Protein AF-A0A7J4TXT7-F1 (afdb_monomer_lite)

Foldseek 3Di:
DLLCQQANPCSVVDDPQLVVLLVLLVVLQVPAPFWDADSNNWIWGDLDPFKIKIWRLNVLQVQLVVCVVPDPDDPPPRFWTFMKMATPPPRDIDTFTDGDPDPDPDRRHSSNSSSVVSVCVSVSVPPPDVRVVLRNVCNVPVPVSVVVVVVVVVVVVVVVVVVVVVVVVVVVVVVLVVLLVVLVVVVVPDDPVVLVVCQVVLPPDPDSNSVSNNVVSVCVVVVVPD

Radius of gyration: 33.81 Å; chains: 1; bounding box: 75×43×91 Å

pLDDT: mean 84.61, std 12.54, range [37.12, 96.31]

Secondary structure (DSSP, 8-state):
-HHHHHHGGGGGT--HHHHHHHHHHHHHHHS-SSEEE-TTSEEEEESSSSEEEEEEHHHHHHHHHHHHHH-SS-TTSS-EEEEEEEETTT--EEEEEEE-S---SS---HHHHHHHHHHHHHTT-SS--HHHHHHHHHHH-HHHHHHHHHHHHHHHHHHHHHHHHHHHHHHHHHHHHHHHHHHHHHHHTS-HHHHHHHHHH-----SHHHHHHHHHHHHHHHTT--

Sequence (226 aa):
MLEDRLLGELIFKVSDEEWKGLTLLVRALEDSPRCRVTERGSIIVGFDDEVEVGLDVRETVMRKESLSRVFERNSTYMDHLVVYARSVDSGISKRVCITSSDSYQEETPATDMCVAFVLWANDGFRDPPMTLIDAVEYCKDPEGLRELEESYEDRRRQRILEMYERDEAISRERDLKSTRELQEWRLERLGWRDIMQEHKEDTGEDTLESVIARGIRTSILVGVSE

Structure (mmCIF, N/CA/C/O backbone):
data_AF-A0A7J4TXT7-F1
#
_entry.id   AF-A0A7J4TXT7-F1
#
loop_
_atom_site.group_PDB
_atom_site.id
_atom_site.type_symbol
_atom_site.label_atom_id
_atom_site.label_alt_id
_atom_site.label_comp_id
_atom_site.label_asym_id
_atom_site.label_entity_id
_atom_site.label_seq_id
_atom_site.pdbx_PDB_ins_code
_atom_site.Cartn_x
_atom_site.Cartn_y
_atom_site.Cartn_z
_atom_site.occupancy
_atom_site.B_iso_or_equiv
_atom_site.auth_seq_id
_at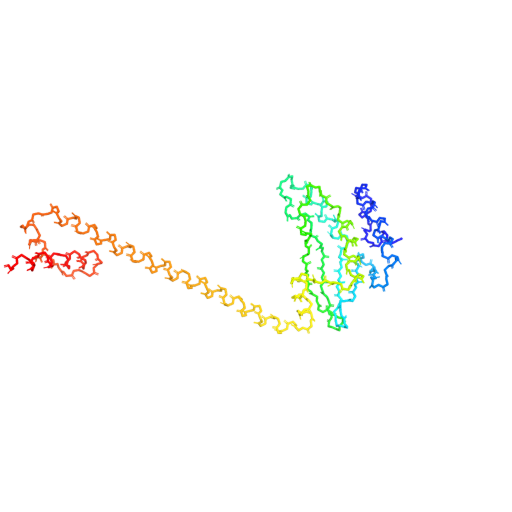om_site.auth_comp_id
_atom_site.auth_asym_id
_atom_site.auth_atom_id
_atom_site.pdbx_PDB_model_num
ATOM 1 N N . MET A 1 1 ? -15.785 2.682 29.645 1.00 81.31 1 MET A N 1
ATOM 2 C CA . MET A 1 1 ? -16.834 2.894 28.621 1.00 81.31 1 MET A CA 1
ATOM 3 C C . MET A 1 1 ? -16.247 2.560 27.242 1.00 81.31 1 MET A C 1
ATOM 5 O O . MET A 1 1 ? -15.101 2.112 27.213 1.00 81.31 1 MET A O 1
ATOM 9 N N . LEU A 1 2 ? -16.989 2.634 26.128 1.00 87.19 2 LEU A N 1
ATOM 10 C CA . LEU A 1 2 ? -16.442 2.274 24.801 1.00 87.19 2 LEU A CA 1
ATOM 11 C C . LEU A 1 2 ? -15.360 3.267 24.350 1.00 87.19 2 LEU A C 1
ATOM 13 O O . LEU A 1 2 ? -14.339 2.859 23.803 1.00 87.19 2 LEU A O 1
ATOM 17 N N . GLU A 1 3 ? -15.537 4.538 24.686 1.00 90.19 3 GLU A N 1
ATOM 18 C CA . GLU A 1 3 ? -14.604 5.645 24.486 1.00 90.19 3 GLU A CA 1
ATOM 19 C C . GLU A 1 3 ? -13.222 5.327 25.080 1.00 90.19 3 GLU A C 1
ATOM 21 O O . GLU A 1 3 ? -12.211 5.395 24.379 1.00 90.19 3 GLU A O 1
ATOM 26 N N . ASP A 1 4 ? -13.182 4.879 26.342 1.00 88.06 4 ASP A N 1
ATOM 27 C CA . ASP A 1 4 ? -11.938 4.495 27.030 1.00 88.06 4 ASP A CA 1
ATOM 28 C C . ASP A 1 4 ? -11.241 3.319 26.342 1.00 88.06 4 ASP A C 1
ATOM 30 O O . ASP A 1 4 ? -10.015 3.229 26.330 1.00 88.06 4 ASP A O 1
ATOM 34 N N . ARG A 1 5 ? -12.012 2.390 25.769 1.00 90.06 5 ARG A N 1
ATOM 35 C CA . ARG A 1 5 ? -11.444 1.244 25.053 1.00 90.06 5 ARG A CA 1
ATOM 36 C C . ARG A 1 5 ? -10.829 1.685 23.732 1.00 90.06 5 ARG A C 1
ATOM 38 O O . ARG A 1 5 ? -9.725 1.250 23.418 1.00 90.06 5 ARG A O 1
ATOM 45 N N . LEU A 1 6 ? -11.523 2.544 22.985 1.00 91.12 6 LEU A N 1
ATOM 46 C CA . LEU A 1 6 ? -11.083 3.040 21.681 1.00 91.12 6 LEU A CA 1
ATOM 47 C C . LEU A 1 6 ? -9.852 3.946 21.804 1.00 91.12 6 LEU A C 1
ATOM 49 O O . LEU A 1 6 ? -8.853 3.709 21.131 1.00 91.12 6 LEU A O 1
ATOM 53 N N . LEU A 1 7 ? -9.877 4.940 22.695 1.00 89.19 7 LEU A N 1
ATOM 54 C CA . LEU A 1 7 ? -8.826 5.964 22.769 1.00 89.19 7 LEU A CA 1
ATOM 55 C C . LEU A 1 7 ? -7.913 5.851 23.997 1.00 89.19 7 LEU A C 1
ATOM 57 O O . LEU A 1 7 ? -6.762 6.286 23.943 1.00 89.19 7 LEU A O 1
ATOM 61 N N . GLY A 1 8 ? -8.356 5.219 25.085 1.00 88.00 8 GLY A N 1
ATOM 62 C CA . GLY A 1 8 ? -7.587 5.147 26.332 1.00 88.00 8 GLY A CA 1
ATOM 63 C C . GLY A 1 8 ? -7.228 6.536 26.859 1.00 88.00 8 GLY A C 1
ATOM 64 O O . GLY A 1 8 ? -8.044 7.450 26.836 1.00 88.00 8 GLY A O 1
ATOM 65 N N . GLU A 1 9 ? -5.976 6.729 27.278 1.00 86.69 9 GLU A N 1
ATOM 66 C CA . GLU A 1 9 ? -5.486 8.025 27.779 1.00 86.69 9 GLU A CA 1
ATOM 67 C C . GLU A 1 9 ? -5.528 9.158 26.738 1.00 86.69 9 GLU A C 1
ATOM 69 O O . GLU A 1 9 ? -5.441 10.332 27.105 1.00 86.69 9 GLU A O 1
ATOM 74 N N . LEU A 1 10 ? -5.662 8.837 25.442 1.00 84.69 10 LEU A N 1
ATOM 75 C CA . LEU A 1 10 ? -5.767 9.847 24.387 1.00 84.69 10 LEU A CA 1
ATOM 76 C C . LEU A 1 10 ? -7.055 10.671 24.511 1.00 84.69 10 LEU A C 1
ATOM 78 O O . LEU A 1 10 ? -7.091 11.802 24.042 1.00 84.69 10 LEU A O 1
ATOM 82 N N . ILE A 1 11 ? -8.066 10.157 25.215 1.00 85.69 11 ILE A N 1
ATOM 83 C CA . ILE A 1 11 ? -9.344 10.833 25.454 1.00 85.69 11 ILE A CA 1
ATOM 84 C C . ILE A 1 11 ? -9.188 12.233 26.073 1.00 85.69 11 ILE A C 1
ATOM 86 O O . ILE A 1 11 ? -9.997 13.115 25.821 1.00 85.69 11 ILE A O 1
ATOM 90 N N . PHE A 1 12 ? -8.119 12.470 26.841 1.00 84.38 12 PHE A N 1
ATOM 91 C CA . PHE A 1 12 ? -7.846 13.764 27.480 1.00 84.38 12 PHE A CA 1
ATOM 92 C C . PHE A 1 12 ? -7.078 14.746 26.585 1.00 84.38 12 PHE A C 1
ATOM 94 O O . PHE A 1 12 ? -6.741 15.844 27.027 1.00 84.38 12 PHE A O 1
ATOM 101 N N . LYS A 1 13 ? -6.723 14.334 25.365 1.00 83.94 13 LYS A N 1
ATOM 102 C CA . LYS A 1 13 ? -5.860 15.086 24.442 1.00 83.94 13 LYS A CA 1
ATOM 103 C C . LYS A 1 13 ? -6.516 15.377 23.093 1.00 83.94 13 LYS A C 1
ATOM 105 O O . LYS A 1 13 ? -5.905 16.093 22.306 1.00 83.94 13 LYS A O 1
ATOM 110 N N . VAL A 1 14 ? -7.687 14.804 22.823 1.00 84.75 14 VAL A N 1
ATOM 111 C CA . VAL A 1 14 ? -8.428 15.018 21.574 1.00 84.75 14 VAL A CA 1
ATOM 112 C C . VAL A 1 14 ? -9.118 16.384 21.557 1.00 84.75 14 VAL A C 1
ATOM 114 O O . VAL A 1 14 ? -9.455 16.916 22.616 1.00 84.75 14 VAL A O 1
ATOM 117 N N . SER A 1 15 ? -9.315 16.949 20.364 1.00 87.62 15 SER A N 1
ATOM 118 C CA . SER A 1 15 ? -10.071 18.191 20.174 1.00 87.62 15 SER A CA 1
ATOM 119 C C . SER A 1 15 ? -11.581 17.998 20.389 1.00 87.62 15 SER A C 1
ATOM 121 O O . SER A 1 15 ? -12.081 16.872 20.477 1.00 87.62 15 SER A O 1
ATOM 123 N N . ASP A 1 16 ? -12.331 19.102 20.443 1.00 87.31 16 ASP A N 1
ATOM 124 C CA . ASP A 1 16 ? -13.794 19.071 20.570 1.00 87.31 16 ASP A CA 1
ATOM 125 C C . 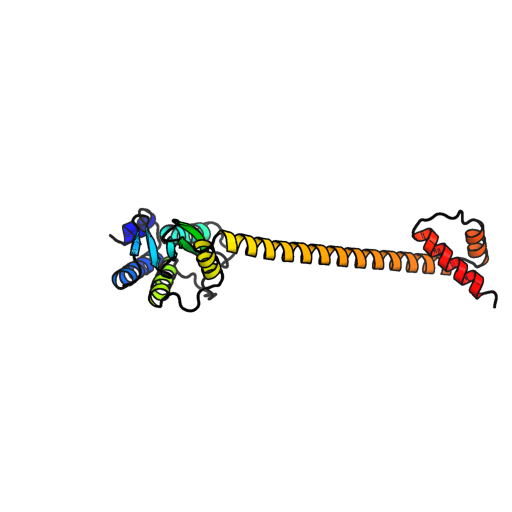ASP A 1 16 ? -14.470 18.420 19.348 1.00 87.31 16 ASP A C 1
ATOM 127 O O . ASP A 1 16 ? -15.528 17.797 19.476 1.00 87.31 16 ASP A O 1
ATOM 131 N N . GLU A 1 17 ? -13.883 18.561 18.157 1.00 88.69 17 GLU A N 1
ATOM 132 C CA . GLU A 1 17 ? -14.347 17.925 16.922 1.00 88.69 17 GLU A CA 1
ATOM 133 C C . GLU A 1 17 ? -14.172 16.405 16.996 1.00 88.69 17 GLU A C 1
ATOM 135 O O . GLU A 1 17 ? -15.135 15.668 16.783 1.00 88.69 17 GLU A O 1
ATOM 140 N N . GLU A 1 18 ? -12.986 15.937 17.394 1.00 90.19 18 GLU A N 1
ATOM 141 C CA . GLU A 1 18 ? -12.710 14.509 17.586 1.00 90.19 18 GLU A CA 1
ATOM 142 C C . GLU A 1 18 ? -13.577 13.898 18.696 1.00 90.19 18 GLU A C 1
ATOM 144 O O . GLU A 1 18 ? -14.017 12.755 18.596 1.00 90.19 18 GLU A O 1
ATOM 149 N N . TRP A 1 19 ? -13.890 14.653 19.753 1.00 90.94 19 TRP A N 1
ATOM 150 C CA . TRP A 1 19 ? -14.803 14.195 20.802 1.00 90.94 19 TRP A CA 1
ATOM 151 C C . TRP A 1 19 ? -16.241 13.996 20.296 1.00 90.94 19 TRP A C 1
ATOM 153 O O . TRP A 1 19 ? -16.914 13.014 20.642 1.00 90.94 19 TRP A O 1
ATOM 163 N N . LYS A 1 20 ? -16.732 14.912 19.452 1.00 91.88 20 LYS A N 1
ATOM 164 C CA . LYS A 1 20 ? -18.052 14.784 18.814 1.00 91.88 20 LYS A CA 1
ATOM 165 C C . LYS A 1 20 ? -18.090 13.589 17.864 1.00 91.88 20 LYS A C 1
ATOM 167 O O . LYS A 1 20 ? -19.034 12.800 17.947 1.00 91.88 20 LYS A O 1
ATOM 172 N N . GLY A 1 21 ? -17.062 13.426 17.032 1.00 91.75 21 GLY A N 1
ATOM 173 C CA . GLY A 1 21 ? -16.930 12.275 16.140 1.00 91.75 21 GLY A CA 1
ATOM 174 C C . GLY A 1 21 ? -16.834 10.958 16.914 1.00 91.75 21 GLY A C 1
ATOM 175 O O . GLY A 1 21 ? -17.517 9.993 16.578 1.00 91.75 21 GLY A O 1
ATOM 176 N N . LEU A 1 22 ? -16.100 10.919 18.033 1.00 93.62 22 LEU A N 1
ATOM 177 C CA . LEU A 1 22 ? -16.036 9.749 18.918 1.00 93.62 22 LEU A CA 1
ATOM 178 C C . LEU A 1 22 ? -17.411 9.389 19.492 1.00 93.62 22 LEU A C 1
ATOM 180 O O . LEU A 1 22 ? -17.781 8.217 19.524 1.00 93.62 22 LEU A O 1
ATOM 184 N N . THR A 1 23 ? -18.183 10.387 19.921 1.00 93.81 23 THR A N 1
ATOM 185 C CA . THR A 1 23 ? -19.544 10.168 20.433 1.00 93.81 23 THR A CA 1
ATOM 186 C C . THR A 1 23 ? -20.442 9.551 19.356 1.00 93.81 23 THR A C 1
ATOM 188 O O . THR A 1 23 ? -21.241 8.656 19.641 1.00 93.81 23 THR A O 1
ATOM 191 N N . LEU A 1 24 ? -20.306 10.001 18.104 1.00 94.94 24 LEU A N 1
ATOM 192 C CA . LEU A 1 24 ? -21.017 9.420 16.967 1.00 94.94 24 LEU A CA 1
ATOM 193 C C . LEU A 1 24 ? -20.534 7.994 16.662 1.00 94.94 24 LEU A C 1
ATOM 195 O O . LEU A 1 24 ? -21.359 7.114 16.423 1.00 94.94 24 LEU A O 1
ATOM 199 N N . LEU A 1 25 ? -19.224 7.750 16.726 1.00 95.56 25 LEU A N 1
ATOM 200 C CA . LEU A 1 25 ? -18.613 6.436 16.525 1.00 95.56 25 LEU A CA 1
ATOM 201 C C . LEU A 1 25 ? -19.126 5.411 17.531 1.00 95.56 25 LEU A C 1
ATOM 203 O O . LEU A 1 25 ? -19.473 4.300 17.139 1.00 95.56 25 LEU A O 1
ATOM 207 N N . VAL A 1 26 ? -19.211 5.781 18.809 1.00 95.25 26 VAL A N 1
ATOM 208 C CA . VAL A 1 26 ? -19.756 4.902 19.850 1.00 95.25 26 VAL A CA 1
ATOM 209 C C . VAL A 1 26 ? -21.196 4.518 19.532 1.00 95.25 26 VAL A C 1
ATOM 211 O O . VAL A 1 26 ? -21.502 3.330 19.534 1.00 95.25 26 VAL A O 1
ATOM 214 N N . ARG A 1 27 ? -22.049 5.478 19.156 1.00 94.94 27 ARG A N 1
ATOM 215 C CA . ARG A 1 27 ? -23.436 5.183 18.753 1.00 94.94 27 ARG A CA 1
ATOM 216 C C . ARG A 1 27 ? -23.500 4.262 17.535 1.00 94.94 27 ARG A C 1
ATOM 218 O O . ARG A 1 27 ? -24.232 3.281 17.544 1.00 94.94 27 ARG A O 1
ATOM 225 N N . ALA A 1 28 ? -22.694 4.537 16.509 1.00 94.94 28 ALA A N 1
ATOM 226 C CA . ALA A 1 28 ? -22.640 3.707 15.307 1.00 94.94 28 ALA A CA 1
ATOM 227 C C . ALA A 1 28 ? -22.178 2.270 15.605 1.00 94.94 28 ALA A C 1
ATOM 229 O O . ALA A 1 28 ? -22.619 1.332 14.944 1.00 94.94 28 ALA A O 1
ATOM 230 N N . LEU A 1 29 ? -21.295 2.091 16.592 1.00 95.38 29 LEU A N 1
ATOM 231 C CA . LEU A 1 29 ? -20.835 0.782 17.056 1.00 95.38 29 LEU A CA 1
ATOM 232 C C . LEU A 1 29 ? -21.880 0.056 17.905 1.00 95.38 29 LEU A C 1
ATOM 234 O O . LEU A 1 29 ? -22.010 -1.155 17.766 1.00 95.38 29 LEU A O 1
ATOM 238 N N . GLU A 1 30 ? -22.616 0.766 18.761 1.00 93.81 30 GLU A N 1
ATOM 239 C CA . GLU A 1 30 ? -23.722 0.197 19.545 1.00 93.81 30 GLU A CA 1
ATOM 240 C C . GLU A 1 30 ? -24.851 -0.321 18.643 1.00 93.81 30 GLU A C 1
ATOM 242 O O . GLU A 1 30 ? -25.411 -1.384 18.911 1.00 93.81 30 GLU A O 1
ATOM 247 N N . ASP A 1 31 ? -25.125 0.384 17.542 1.00 93.19 31 ASP A N 1
ATOM 248 C CA . ASP A 1 31 ? -26.141 0.005 16.555 1.00 93.19 31 ASP A CA 1
ATOM 249 C C . ASP A 1 31 ? -25.622 -0.985 15.490 1.00 93.19 31 ASP A C 1
ATOM 251 O O . ASP A 1 31 ? -26.401 -1.497 14.680 1.00 93.19 31 ASP A O 1
ATOM 255 N N . SER A 1 32 ? -24.314 -1.267 15.449 1.00 93.31 32 SER A N 1
ATOM 256 C CA . SER A 1 32 ? -23.718 -2.132 14.426 1.00 93.31 32 SER A CA 1
ATOM 257 C C . SER A 1 32 ? -23.872 -3.618 14.775 1.00 93.31 32 SER A C 1
ATOM 259 O O . SER A 1 32 ? -23.351 -4.075 15.792 1.00 93.31 32 SER A O 1
ATOM 261 N N . PRO A 1 33 ? -24.480 -4.434 13.892 1.00 90.62 33 PRO A N 1
ATOM 262 C CA . PRO A 1 33 ? -24.555 -5.879 14.095 1.00 90.62 33 PRO A CA 1
ATOM 263 C C . PRO A 1 33 ? -23.277 -6.625 13.671 1.00 90.62 33 PRO A C 1
ATOM 265 O O . PRO A 1 33 ? -23.150 -7.815 13.954 1.00 90.62 33 PRO A O 1
ATOM 268 N N . ARG A 1 34 ? -22.354 -5.970 12.950 1.00 92.69 34 ARG A N 1
ATOM 269 C CA . ARG A 1 34 ? -21.177 -6.611 12.326 1.00 92.69 34 ARG A CA 1
ATOM 270 C C . ARG A 1 34 ? -19.856 -6.249 12.995 1.00 92.69 34 ARG A C 1
ATOM 272 O O . ARG A 1 34 ? -18.905 -7.027 12.920 1.00 92.69 34 ARG A O 1
ATOM 279 N N . CYS A 1 35 ? -19.781 -5.076 13.613 1.00 94.69 35 CYS A N 1
ATOM 280 C CA . CYS A 1 35 ? -18.552 -4.558 14.190 1.00 94.69 35 CYS A CA 1
ATOM 281 C C . CYS A 1 35 ? -18.430 -4.952 15.664 1.00 94.69 35 CYS A C 1
ATOM 283 O O . CYS A 1 35 ? -19.369 -4.834 16.445 1.00 94.69 35 CYS A O 1
ATOM 285 N N . ARG A 1 36 ? -17.227 -5.361 16.071 1.00 94.56 36 ARG A N 1
ATOM 286 C CA . ARG A 1 36 ? -16.878 -5.616 17.473 1.00 94.56 36 ARG A CA 1
ATOM 287 C C . ARG A 1 36 ? -15.643 -4.828 17.866 1.00 94.56 36 ARG A C 1
ATOM 289 O O . ARG A 1 36 ? -14.660 -4.785 17.134 1.00 94.56 36 ARG A O 1
ATOM 296 N N . VAL A 1 37 ? -15.648 -4.253 19.061 1.00 94.31 37 VAL A N 1
ATOM 297 C CA . VAL A 1 37 ? -14.474 -3.552 19.595 1.00 94.31 37 VAL A CA 1
ATOM 298 C C . VAL A 1 37 ? -13.624 -4.530 20.401 1.00 94.31 37 VAL A C 1
ATOM 300 O O . VAL A 1 37 ? -14.136 -5.289 21.226 1.00 94.31 37 VAL A O 1
ATOM 303 N N . THR A 1 38 ? -12.314 -4.517 20.180 1.00 91.19 38 THR A N 1
ATOM 304 C CA . THR A 1 38 ? -11.331 -5.299 20.949 1.00 91.19 38 THR A CA 1
ATOM 305 C C . THR A 1 38 ? -10.933 -4.597 22.243 1.00 91.19 38 THR A C 1
ATOM 307 O O . THR A 1 38 ? -11.257 -3.433 22.471 1.00 91.19 38 THR A O 1
ATOM 310 N N . GLU A 1 39 ? -10.241 -5.287 23.146 1.00 84.94 39 GLU A N 1
ATOM 311 C CA . GLU A 1 39 ? -9.673 -4.650 24.348 1.00 84.94 39 GLU A CA 1
ATOM 312 C C . GLU A 1 39 ? -8.577 -3.630 24.009 1.00 84.94 39 GLU A C 1
ATOM 314 O O . GLU A 1 39 ? -8.331 -2.705 24.774 1.00 84.94 39 GLU A O 1
ATOM 319 N N . ARG A 1 40 ? -7.948 -3.773 22.837 1.00 81.88 40 ARG A N 1
ATOM 320 C CA . ARG A 1 40 ? -6.878 -2.892 22.355 1.00 81.88 40 ARG A CA 1
ATOM 321 C C . ARG A 1 40 ? -7.382 -1.628 21.654 1.00 81.88 40 ARG A C 1
ATOM 323 O O . ARG A 1 40 ? -6.562 -0.837 21.208 1.00 81.88 40 ARG A O 1
ATOM 330 N N . GLY A 1 41 ? -8.698 -1.444 21.549 1.00 85.94 41 GLY A N 1
ATOM 331 C CA . GLY A 1 41 ? -9.292 -0.275 20.897 1.00 85.94 41 GLY A CA 1
ATOM 332 C C . GLY A 1 41 ? -9.410 -0.374 19.379 1.00 85.94 41 GLY A C 1
ATOM 333 O O . GLY A 1 41 ? -9.770 0.605 18.735 1.00 85.94 41 GLY A O 1
ATOM 334 N N . SER A 1 42 ? -9.158 -1.549 18.795 1.00 93.31 42 SER A N 1
ATOM 335 C CA . SER A 1 42 ? -9.447 -1.790 17.380 1.00 93.31 42 SER A CA 1
ATOM 336 C C . SER A 1 42 ? -10.898 -2.215 17.178 1.00 93.31 42 SER A C 1
ATOM 338 O O . SER A 1 42 ? -11.402 -3.051 17.938 1.00 93.31 42 SER A O 1
ATOM 340 N N . ILE A 1 43 ? -11.530 -1.700 16.130 1.00 96.25 43 ILE A N 1
ATOM 341 C CA . ILE A 1 43 ? -12.821 -2.167 15.618 1.00 96.25 43 ILE A CA 1
ATOM 342 C C . ILE A 1 43 ? -12.534 -3.303 14.641 1.00 96.25 43 ILE A C 1
ATOM 344 O O . ILE A 1 43 ? -11.736 -3.119 13.732 1.00 96.25 43 ILE A O 1
ATOM 348 N N . ILE A 1 44 ? -13.151 -4.467 14.821 1.00 95.88 44 ILE A N 1
ATOM 349 C CA . ILE A 1 44 ? -12.999 -5.626 13.938 1.00 95.88 44 ILE A CA 1
ATOM 350 C C . ILE A 1 44 ? -14.344 -5.975 13.316 1.00 95.88 44 ILE A C 1
ATOM 352 O O . ILE A 1 44 ? -15.372 -5.937 13.991 1.00 95.88 44 ILE A O 1
ATOM 356 N N . VAL A 1 45 ? -14.315 -6.359 12.047 1.00 96.25 45 VAL A N 1
ATOM 357 C CA . VAL A 1 45 ? -15.465 -6.846 11.291 1.00 96.25 45 VAL A CA 1
ATOM 358 C C . VAL A 1 45 ? -15.038 -7.999 10.381 1.00 96.25 45 VAL A C 1
ATOM 360 O O . VAL A 1 45 ? -13.953 -7.972 9.806 1.00 96.25 45 VAL A O 1
ATOM 363 N N . GLY A 1 46 ? -15.884 -9.022 10.253 1.00 94.69 46 GLY A N 1
ATOM 364 C CA . GLY A 1 46 ? -15.679 -10.094 9.275 1.00 94.69 46 GLY A CA 1
ATOM 365 C C . GLY A 1 46 ? -15.865 -9.569 7.851 1.00 94.69 46 GLY A C 1
ATOM 366 O O . GLY A 1 46 ? -16.934 -9.033 7.531 1.00 94.69 46 GLY A O 1
ATOM 367 N N . PHE A 1 47 ? -14.827 -9.702 7.024 1.00 92.56 47 PHE A N 1
ATOM 368 C CA . PHE A 1 47 ? -14.889 -9.391 5.596 1.00 92.56 47 PHE A CA 1
ATOM 369 C C . PHE A 1 47 ? -15.551 -10.549 4.848 1.00 92.56 47 PHE A C 1
ATOM 371 O O . PHE A 1 47 ? -16.518 -10.340 4.118 1.00 92.56 47 PHE A O 1
ATOM 378 N N . ASP A 1 48 ? -15.096 -11.768 5.133 1.00 91.00 48 ASP A N 1
ATOM 379 C CA . ASP A 1 48 ? -15.697 -13.035 4.725 1.00 91.00 48 ASP A CA 1
ATOM 380 C C . ASP A 1 48 ? -15.478 -14.105 5.815 1.00 91.00 48 ASP A C 1
ATOM 382 O O . ASP A 1 48 ? -15.137 -13.771 6.952 1.00 91.00 48 ASP A O 1
ATOM 386 N N . ASP A 1 49 ? -15.716 -15.377 5.487 1.00 91.44 49 ASP A N 1
ATOM 387 C CA . ASP A 1 49 ? -15.602 -16.496 6.431 1.00 91.44 49 ASP A CA 1
ATOM 388 C C . ASP A 1 49 ? -14.147 -16.790 6.855 1.00 91.44 49 ASP A C 1
ATOM 390 O O . ASP A 1 49 ? -13.927 -17.433 7.881 1.00 91.44 49 ASP A O 1
ATOM 394 N N . GLU A 1 50 ? -13.154 -16.312 6.100 1.00 92.62 50 GLU A N 1
ATOM 395 C CA . GLU A 1 50 ? -11.731 -16.608 6.309 1.00 92.62 50 GLU A CA 1
ATOM 396 C C . GLU A 1 50 ? -10.948 -15.405 6.851 1.00 92.62 50 GLU A C 1
ATOM 398 O O . GLU A 1 50 ? -9.918 -15.576 7.513 1.00 92.62 50 GLU A O 1
ATOM 403 N N . VAL A 1 51 ? -11.399 -14.180 6.564 1.00 95.38 51 VAL A N 1
ATOM 404 C CA . VAL A 1 51 ? -10.658 -12.947 6.845 1.00 95.38 51 VAL A CA 1
ATOM 405 C C . VAL A 1 51 ? -11.508 -11.929 7.599 1.00 95.38 51 VAL A C 1
ATOM 407 O O . VAL A 1 51 ? -12.622 -11.566 7.221 1.00 95.38 51 VAL A O 1
ATOM 410 N N . GLU A 1 52 ? -10.917 -11.380 8.655 1.00 96.19 52 GLU A N 1
ATOM 411 C CA . GLU A 1 52 ? -11.414 -10.214 9.374 1.00 96.19 52 GLU A CA 1
ATOM 412 C C . GLU A 1 52 ? -10.621 -8.961 8.991 1.00 96.19 52 GLU A C 1
ATOM 414 O O . GLU A 1 52 ? -9.409 -9.004 8.775 1.00 96.19 52 GLU A O 1
ATOM 419 N N . VAL A 1 53 ? -11.293 -7.815 8.984 1.00 96.31 53 VAL A N 1
ATOM 420 C CA . VAL A 1 53 ? -10.684 -6.498 8.800 1.00 96.31 53 VAL A CA 1
ATOM 421 C C . VAL A 1 53 ? -10.777 -5.721 10.105 1.00 96.31 53 VAL A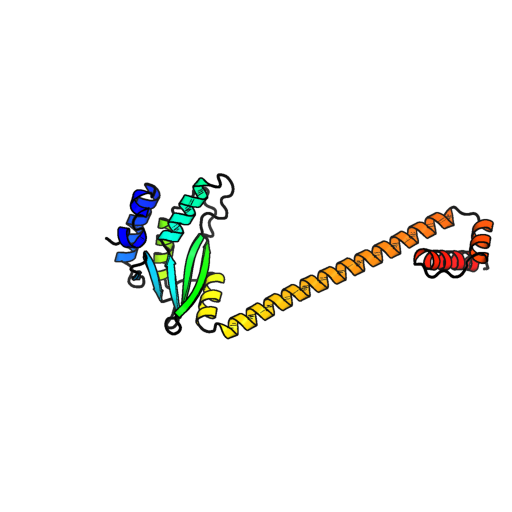 C 1
ATOM 423 O O . VAL A 1 53 ? -11.837 -5.633 10.727 1.00 96.31 53 VAL A O 1
ATOM 426 N N . GLY A 1 54 ? -9.646 -5.171 10.536 1.00 95.50 54 GLY A N 1
ATOM 427 C CA . GLY A 1 54 ? -9.517 -4.380 11.748 1.00 95.50 54 GLY A CA 1
ATOM 428 C C . GLY A 1 54 ? -9.117 -2.938 11.458 1.00 95.50 54 GLY A C 1
ATOM 429 O O . GLY A 1 54 ? -8.212 -2.695 10.668 1.00 95.50 54 GLY A O 1
ATOM 430 N N . LEU A 1 55 ? -9.752 -1.989 12.137 1.00 95.50 55 LEU A N 1
ATOM 431 C CA . LEU A 1 55 ? -9.398 -0.572 12.166 1.00 95.50 55 LEU A CA 1
ATOM 432 C C . LEU A 1 55 ? -8.819 -0.221 13.540 1.00 95.50 55 LEU A C 1
ATOM 434 O O . LEU A 1 55 ? -9.479 -0.426 14.561 1.00 95.50 55 LEU A O 1
ATOM 438 N N . ASP A 1 56 ? -7.607 0.332 13.579 1.00 93.25 56 ASP A N 1
ATOM 439 C CA . ASP A 1 56 ? -6.998 0.867 14.800 1.00 93.25 56 ASP A CA 1
ATOM 440 C C . ASP A 1 56 ? -7.387 2.339 14.988 1.00 93.25 56 ASP A C 1
ATOM 442 O O . ASP A 1 56 ? -6.807 3.245 14.383 1.00 93.25 56 ASP A O 1
ATOM 446 N N . VAL A 1 57 ? -8.404 2.574 15.820 1.00 92.44 57 VAL A N 1
ATOM 447 C CA . VAL A 1 57 ? -8.958 3.917 16.051 1.00 92.44 57 VAL A CA 1
ATOM 448 C C . VAL A 1 57 ? -7.941 4.817 16.746 1.00 92.44 57 VAL A C 1
ATOM 450 O O . VAL A 1 57 ? -7.759 5.965 16.346 1.00 92.44 57 VAL A O 1
ATOM 453 N N . ARG A 1 58 ? -7.231 4.295 17.751 1.00 91.19 58 ARG A N 1
ATOM 454 C CA . ARG A 1 58 ? -6.240 5.067 18.505 1.00 91.19 58 ARG A CA 1
ATOM 455 C C . ARG A 1 58 ? -5.112 5.538 17.603 1.00 91.19 58 ARG A C 1
ATOM 457 O O . ARG A 1 58 ? -4.776 6.718 17.627 1.00 91.19 58 ARG A O 1
ATOM 464 N N . GLU A 1 59 ? -4.535 4.627 16.828 1.00 88.19 59 GLU A N 1
ATOM 465 C CA . GLU A 1 59 ? -3.431 4.955 15.928 1.00 88.19 59 GLU A CA 1
ATOM 466 C C . GLU A 1 59 ? -3.889 5.921 14.823 1.00 88.19 59 GLU A C 1
ATOM 468 O O . GLU A 1 59 ? -3.160 6.854 14.492 1.00 88.19 59 GLU A O 1
ATOM 473 N N . THR A 1 60 ? -5.109 5.755 14.300 1.00 89.06 60 THR A N 1
ATOM 474 C CA . THR A 1 60 ? -5.690 6.676 13.306 1.00 89.06 60 THR A CA 1
ATOM 475 C C . THR A 1 60 ? -5.777 8.104 13.858 1.00 89.06 60 THR A C 1
ATOM 477 O O . THR A 1 60 ? -5.271 9.035 13.230 1.00 89.06 60 THR A O 1
ATOM 480 N N . VAL A 1 61 ? -6.337 8.283 15.061 1.00 88.19 61 VAL A N 1
ATOM 481 C CA . VAL A 1 61 ? -6.445 9.603 15.710 1.00 88.19 61 VAL A CA 1
ATOM 482 C C . VAL A 1 61 ? -5.066 10.167 16.068 1.00 88.19 61 VAL A C 1
ATOM 484 O O . VAL A 1 61 ? -4.785 11.335 15.800 1.00 88.19 61 VAL A O 1
ATOM 487 N N . MET A 1 62 ? -4.164 9.347 16.622 1.00 84.69 62 MET A N 1
ATOM 488 C CA . MET A 1 62 ? -2.812 9.792 16.984 1.00 84.69 62 MET A CA 1
ATOM 489 C C . MET A 1 62 ? -2.010 10.277 15.779 1.00 84.69 62 MET A C 1
ATOM 491 O O . MET A 1 62 ? -1.289 11.270 15.900 1.00 84.69 62 MET A O 1
ATOM 495 N N . ARG A 1 63 ? -2.102 9.591 14.633 1.00 79.31 63 ARG A N 1
ATOM 496 C CA . ARG A 1 63 ? -1.387 9.996 13.417 1.00 79.31 63 ARG A CA 1
ATOM 497 C C . ARG A 1 63 ? -1.854 11.348 12.926 1.00 79.31 63 ARG A C 1
ATOM 499 O O . ARG A 1 63 ? -1.002 12.176 12.622 1.00 79.31 63 ARG A O 1
ATOM 506 N N . LYS A 1 64 ? -3.165 11.580 12.912 1.00 76.62 64 LYS A N 1
ATOM 507 C CA . LYS A 1 64 ? -3.732 12.861 12.500 1.00 76.62 64 LYS A CA 1
ATOM 508 C C . LYS A 1 64 ? -3.237 13.993 13.408 1.00 76.62 64 LYS A C 1
ATOM 510 O O . LYS A 1 64 ? -2.508 14.864 12.953 1.00 76.62 64 LYS A O 1
ATOM 515 N N . GLU A 1 65 ? -3.451 13.873 14.719 1.00 70.81 65 GLU A N 1
ATOM 516 C CA . GLU A 1 65 ? -3.001 1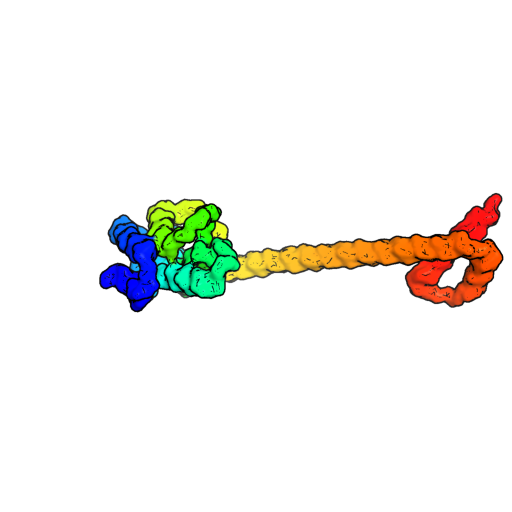4.860 15.717 1.00 70.81 65 GLU A CA 1
ATOM 517 C C . GLU A 1 65 ? -1.486 15.129 15.699 1.00 70.81 65 GLU A C 1
ATOM 519 O O . GLU A 1 65 ? -1.035 16.258 15.904 1.00 70.81 65 GLU A O 1
ATOM 524 N N . SER A 1 66 ? -0.673 14.092 15.481 1.00 65.62 66 SER A N 1
ATOM 525 C CA . SER A 1 66 ? 0.789 14.226 15.460 1.00 65.62 66 SER A CA 1
ATOM 526 C C . SER A 1 66 ? 1.284 14.893 14.181 1.00 65.62 66 SER A C 1
ATOM 528 O O . SER A 1 66 ? 2.234 15.674 14.224 1.00 65.62 66 SER A O 1
ATOM 530 N N . LEU A 1 67 ? 0.660 14.597 13.041 1.00 56.53 67 LEU A N 1
ATOM 531 C CA . LEU A 1 67 ? 1.067 15.133 11.749 1.00 56.53 67 LEU A CA 1
ATOM 532 C C . LEU A 1 67 ? 0.604 16.583 11.550 1.00 56.53 67 LEU A C 1
ATOM 534 O O . LEU A 1 67 ? 1.390 17.383 11.034 1.00 56.53 67 LEU A O 1
ATOM 538 N N . SER A 1 68 ? -0.572 16.958 12.067 1.00 56.06 68 SER A N 1
ATOM 539 C CA . SER A 1 68 ? -1.058 18.348 12.059 1.00 56.06 68 SER A CA 1
ATOM 540 C C . SER A 1 68 ? -0.163 19.294 12.881 1.00 56.06 68 SER A C 1
ATOM 542 O O . SER A 1 68 ? -0.125 20.493 12.619 1.00 56.06 68 SER A O 1
ATOM 544 N N . ARG A 1 69 ? 0.625 18.777 13.841 1.00 54.00 69 ARG A N 1
ATOM 545 C CA . ARG A 1 69 ? 1.578 19.573 14.649 1.00 54.00 69 ARG A CA 1
ATOM 546 C C . ARG A 1 69 ? 2.962 19.742 14.021 1.00 54.00 69 ARG A C 1
ATOM 548 O O . ARG A 1 69 ? 3.692 20.645 14.422 1.00 54.00 69 ARG A O 1
ATOM 555 N N . VAL A 1 70 ? 3.358 18.861 13.100 1.00 52.19 70 VAL A N 1
ATOM 556 C CA . VAL A 1 70 ? 4.726 18.829 12.540 1.00 52.19 70 VAL A CA 1
ATOM 557 C C . VAL A 1 70 ? 4.789 19.447 11.142 1.00 52.19 70 VAL A C 1
ATOM 559 O O . VAL A 1 70 ? 5.805 20.043 10.786 1.00 52.19 70 VAL A O 1
ATOM 562 N N . PHE A 1 71 ? 3.717 19.350 10.354 1.00 46.69 71 PHE A N 1
ATOM 563 C CA . PHE A 1 71 ? 3.701 19.817 8.971 1.00 46.69 71 PHE A CA 1
ATOM 564 C C . PHE A 1 71 ? 2.542 20.789 8.730 1.00 46.69 71 PHE A C 1
ATOM 566 O O . PHE A 1 71 ? 1.454 20.383 8.350 1.00 46.69 71 PHE A O 1
ATOM 573 N N . GLU A 1 72 ? 2.798 22.098 8.826 1.00 48.62 72 GLU A N 1
ATOM 574 C CA . GLU A 1 72 ? 1.842 23.135 8.383 1.00 48.62 72 GLU A CA 1
ATOM 575 C C . GLU A 1 72 ? 1.615 23.152 6.852 1.00 48.62 72 GLU A C 1
ATOM 577 O O . GLU A 1 72 ? 0.874 23.987 6.337 1.00 48.62 72 GLU A O 1
ATOM 582 N N . ARG A 1 73 ? 2.260 22.274 6.070 1.00 43.22 73 ARG A N 1
ATOM 583 C CA . ARG A 1 73 ? 2.186 22.276 4.600 1.00 43.22 73 ARG A CA 1
ATOM 584 C C . ARG A 1 73 ? 2.372 20.873 4.023 1.00 43.22 73 ARG A C 1
ATOM 586 O O . ARG A 1 73 ? 3.507 20.474 3.784 1.00 43.22 73 ARG A O 1
ATOM 593 N N . ASN A 1 74 ? 1.270 20.143 3.831 1.00 40.97 74 ASN A N 1
ATOM 594 C CA . ASN A 1 74 ? 0.973 19.240 2.699 1.00 40.97 74 ASN A CA 1
ATOM 595 C C . ASN A 1 74 ? -0.195 18.313 3.084 1.00 40.97 74 ASN A C 1
ATOM 597 O O . ASN A 1 74 ? 0.002 17.283 3.726 1.00 40.97 74 ASN A O 1
ATOM 601 N N . SER A 1 75 ? -1.415 18.677 2.679 1.00 47.56 75 SER A N 1
ATOM 602 C CA . SER A 1 75 ? -2.671 18.030 3.098 1.00 47.56 75 SER A CA 1
ATOM 603 C C . SER A 1 75 ? -2.976 16.675 2.440 1.00 47.56 75 SER A C 1
ATOM 605 O O . SER A 1 75 ? -4.081 16.173 2.575 1.00 47.56 75 SER A O 1
ATOM 607 N N . THR A 1 76 ? -2.032 16.048 1.733 1.00 47.25 76 THR A N 1
ATOM 608 C CA . THR A 1 76 ? -2.280 14.775 1.023 1.00 47.25 76 THR A CA 1
ATOM 609 C C . THR A 1 76 ? -2.008 13.517 1.851 1.00 47.25 76 THR A C 1
ATOM 611 O O . THR A 1 76 ? -2.255 12.422 1.363 1.00 47.25 76 THR A O 1
ATOM 614 N N . TYR A 1 77 ? -1.496 13.648 3.081 1.00 48.06 77 TYR A N 1
ATOM 615 C CA . TYR A 1 77 ? -1.127 12.515 3.950 1.00 48.06 77 TYR A CA 1
ATOM 616 C C . TYR A 1 77 ? -1.916 12.458 5.274 1.00 48.06 77 TYR A C 1
ATOM 618 O O . TYR A 1 77 ? -1.557 11.681 6.157 1.00 48.06 77 TYR A O 1
ATOM 626 N N . MET A 1 78 ? -2.967 13.271 5.440 1.00 56.75 78 MET A N 1
ATOM 627 C CA . MET A 1 78 ? -3.646 13.459 6.739 1.00 56.75 78 MET A CA 1
ATOM 628 C C . MET A 1 78 ? -4.924 12.624 6.932 1.00 56.75 78 MET A C 1
ATOM 630 O O . MET A 1 78 ? -5.453 12.567 8.042 1.00 56.75 78 MET A O 1
ATOM 634 N N . ASP A 1 79 ? -5.381 11.920 5.891 1.00 68.81 79 ASP A N 1
ATOM 635 C CA . ASP A 1 79 ? -6.682 11.228 5.882 1.00 68.81 79 ASP A CA 1
ATOM 636 C C . ASP A 1 79 ? -6.553 9.710 5.683 1.00 68.81 79 ASP A C 1
ATOM 638 O O . ASP A 1 79 ? -7.332 9.084 4.963 1.00 68.81 79 ASP A O 1
ATOM 642 N N . HIS A 1 80 ? -5.530 9.102 6.291 1.00 79.62 80 HIS A N 1
ATOM 643 C CA . HIS A 1 80 ? -5.326 7.654 6.233 1.00 79.62 80 HIS A CA 1
ATOM 644 C C . HIS A 1 80 ? -5.942 6.949 7.443 1.00 79.62 80 HIS A C 1
ATOM 646 O O . HIS A 1 80 ? -5.491 7.127 8.576 1.00 79.62 80 HIS A O 1
ATOM 652 N N . LEU A 1 81 ? -6.893 6.053 7.186 1.00 88.69 81 LEU A N 1
ATOM 653 C CA . LEU A 1 81 ? -7.315 5.049 8.155 1.00 88.69 81 LEU A CA 1
ATOM 654 C C . LEU A 1 81 ? -6.225 3.989 8.328 1.00 88.69 81 LEU A C 1
ATOM 656 O O . LEU A 1 81 ? -5.661 3.489 7.347 1.00 88.69 81 LEU A O 1
ATOM 660 N N . VAL A 1 82 ? -5.958 3.611 9.580 1.00 90.00 82 VAL A N 1
ATOM 661 C CA . VAL A 1 82 ? -5.013 2.538 9.903 1.00 90.00 82 VAL A CA 1
ATOM 662 C C . VAL A 1 82 ? -5.757 1.215 9.987 1.00 90.00 82 VAL A C 1
ATOM 664 O O . VAL A 1 82 ? -6.292 0.844 11.032 1.00 90.00 82 VAL A O 1
ATOM 667 N N . VAL A 1 83 ? -5.783 0.507 8.861 1.00 93.50 83 VAL A N 1
ATOM 668 C CA . VAL A 1 83 ? -6.545 -0.730 8.685 1.00 93.50 83 VAL A CA 1
ATOM 669 C C . VAL A 1 83 ? -5.597 -1.921 8.543 1.00 93.50 83 VAL A C 1
ATOM 671 O O . VAL A 1 83 ? -4.431 -1.786 8.167 1.00 93.50 83 VAL A O 1
ATOM 674 N N . TYR A 1 84 ? -6.070 -3.115 8.868 1.00 93.56 84 TYR A N 1
ATOM 675 C CA . TYR A 1 84 ? -5.387 -4.364 8.563 1.00 93.56 84 TYR A CA 1
ATOM 676 C C . TYR A 1 84 ? -6.392 -5.456 8.215 1.00 93.56 84 TYR A C 1
ATOM 678 O O . TYR A 1 84 ? -7.477 -5.510 8.785 1.00 93.56 84 TYR A O 1
ATOM 686 N N . ALA A 1 85 ? -6.008 -6.341 7.303 1.00 94.81 85 ALA A N 1
ATOM 687 C CA . ALA A 1 85 ? -6.670 -7.623 7.106 1.00 94.81 85 ALA A CA 1
ATOM 688 C C . ALA A 1 85 ? -5.973 -8.677 7.972 1.00 94.81 85 ALA A C 1
ATOM 690 O O . ALA A 1 85 ? -4.764 -8.581 8.218 1.00 94.81 85 ALA A O 1
ATOM 691 N N . ARG A 1 86 ? -6.728 -9.659 8.461 1.00 94.62 86 ARG A N 1
ATOM 692 C CA . ARG A 1 86 ? -6.218 -10.763 9.269 1.00 94.62 86 ARG A CA 1
ATOM 693 C C . ARG A 1 86 ? -6.993 -12.046 8.993 1.00 94.62 86 ARG A C 1
ATOM 695 O O . ARG A 1 86 ? -8.207 -12.072 9.150 1.00 94.62 86 ARG A O 1
ATOM 702 N N . SER A 1 87 ? -6.274 -13.114 8.674 1.00 94.19 87 SER A N 1
ATOM 703 C CA . SER A 1 87 ? -6.825 -14.466 8.582 1.00 94.19 87 SER A CA 1
ATOM 704 C C . SER A 1 87 ? -7.328 -14.943 9.944 1.00 94.19 87 SER A C 1
ATOM 706 O O . SER A 1 87 ? -6.613 -14.837 10.947 1.00 94.19 87 SER A O 1
ATOM 708 N N . VAL A 1 88 ? -8.547 -15.475 9.977 1.00 91.94 88 VAL A N 1
ATOM 709 C CA . VAL A 1 88 ? -9.174 -16.041 11.177 1.00 91.94 88 VAL A CA 1
ATOM 710 C C . VAL A 1 88 ? -8.432 -17.296 11.635 1.00 91.94 88 VAL A C 1
ATOM 712 O O . VAL A 1 88 ? -8.172 -17.446 12.829 1.00 91.94 88 VAL A O 1
ATOM 715 N N . ASP A 1 89 ? -8.027 -18.146 10.690 1.00 89.69 89 ASP A N 1
ATOM 716 C CA . ASP A 1 89 ? -7.422 -19.448 10.980 1.00 89.69 89 ASP A CA 1
ATOM 717 C C . ASP A 1 89 ? -5.926 -19.352 11.282 1.00 89.69 89 ASP A C 1
ATOM 719 O O . ASP A 1 89 ? -5.439 -19.886 12.281 1.00 89.69 89 ASP A O 1
ATOM 723 N N . SER A 1 90 ? -5.175 -18.667 10.417 1.00 87.62 90 SER A N 1
ATOM 724 C CA . SER A 1 90 ? -3.710 -18.615 10.515 1.00 87.62 90 SER A CA 1
ATOM 725 C C . SER A 1 90 ? -3.206 -17.467 11.393 1.00 87.62 90 SER A C 1
ATOM 727 O O . SER A 1 90 ? -2.054 -17.474 11.830 1.00 87.62 90 SER A O 1
ATOM 729 N N . GLY A 1 91 ? -4.042 -16.452 11.635 1.00 87.94 91 GLY A N 1
ATOM 730 C CA . GLY A 1 91 ? -3.651 -15.222 12.322 1.00 87.94 91 GLY A CA 1
ATOM 731 C C . GLY A 1 91 ? -2.708 -14.318 11.519 1.00 87.94 91 GLY A C 1
ATOM 732 O O . GLY A 1 91 ? -2.295 -13.277 12.034 1.00 87.94 91 GLY A O 1
ATOM 733 N N . ILE A 1 92 ? -2.372 -14.681 10.275 1.00 89.31 92 ILE A N 1
ATOM 734 C CA . ILE A 1 92 ? -1.564 -13.858 9.369 1.00 89.31 92 ILE A CA 1
ATOM 735 C C . ILE A 1 92 ? -2.298 -12.545 9.114 1.00 89.31 92 ILE A C 1
ATOM 737 O O . ILE A 1 92 ? -3.506 -12.541 8.893 1.00 89.31 92 ILE A O 1
ATOM 741 N N . SER A 1 93 ? -1.572 -11.427 9.152 1.00 91.19 93 SER A N 1
ATOM 742 C CA . SER A 1 93 ? -2.153 -10.096 8.973 1.00 91.19 93 SER A CA 1
ATOM 743 C C . SER A 1 93 ? -1.327 -9.215 8.044 1.00 91.19 93 SER A C 1
ATOM 745 O O . SER A 1 93 ? -0.098 -9.209 8.147 1.00 91.19 93 SER A O 1
ATOM 747 N N . LYS A 1 94 ? -1.994 -8.399 7.222 1.00 90.19 94 LYS A N 1
ATOM 748 C CA . LYS A 1 94 ? -1.373 -7.385 6.351 1.00 90.19 94 LYS A CA 1
ATOM 749 C C . LYS A 1 94 ? -2.010 -6.021 6.613 1.00 90.19 94 LYS A C 1
ATOM 751 O O . LYS A 1 94 ? -3.231 -5.894 6.656 1.00 90.19 94 LYS A O 1
ATOM 756 N N . ARG A 1 95 ? -1.177 -4.997 6.836 1.00 90.25 95 ARG A N 1
ATOM 757 C CA . ARG A 1 95 ? -1.641 -3.615 7.050 1.00 90.25 95 ARG A CA 1
ATOM 758 C C . ARG A 1 95 ? -2.032 -2.972 5.725 1.00 90.25 95 ARG A C 1
ATOM 760 O O . ARG A 1 95 ? -1.345 -3.159 4.727 1.00 90.25 95 ARG A O 1
ATOM 767 N N . VAL A 1 96 ? -3.091 -2.176 5.765 1.00 87.31 96 VAL A N 1
ATOM 768 C CA . VAL A 1 96 ? -3.678 -1.460 4.635 1.00 87.31 96 VAL A CA 1
ATOM 769 C C . VAL A 1 96 ? -3.863 -0.003 5.028 1.00 87.31 96 VAL A C 1
ATOM 771 O O . VAL A 1 96 ? -4.361 0.308 6.109 1.00 87.31 96 VAL A O 1
ATOM 774 N N . CYS A 1 97 ? -3.478 0.898 4.133 1.00 76.00 97 CYS A N 1
ATOM 775 C CA . CYS A 1 97 ? -3.834 2.304 4.245 1.00 76.00 97 CYS A CA 1
ATOM 776 C C . CYS A 1 97 ? -5.036 2.562 3.337 1.00 76.00 97 CYS A C 1
ATOM 778 O O . CYS A 1 97 ? -4.963 2.302 2.135 1.00 76.00 97 CYS A O 1
ATOM 780 N N . ILE A 1 98 ? -6.121 3.081 3.908 1.00 84.25 98 ILE A N 1
ATOM 781 C CA . ILE A 1 98 ? -7.307 3.515 3.161 1.00 84.25 98 ILE A CA 1
ATOM 782 C C . ILE A 1 98 ? -7.400 5.029 3.296 1.00 84.25 98 ILE A C 1
ATOM 784 O O . ILE A 1 98 ? -7.299 5.548 4.405 1.00 84.25 98 ILE A O 1
ATOM 788 N N . THR A 1 99 ? -7.554 5.725 2.176 1.00 77.62 99 THR A N 1
ATOM 789 C CA . THR A 1 99 ? -7.732 7.180 2.131 1.00 77.62 99 THR A CA 1
ATOM 790 C C . THR A 1 99 ? -9.146 7.531 1.732 1.00 77.62 99 THR A C 1
ATOM 792 O O . THR A 1 99 ? -9.717 6.865 0.867 1.00 77.62 99 THR A O 1
ATOM 795 N N . SER A 1 100 ? -9.668 8.624 2.283 1.00 69.81 100 SER A N 1
ATOM 796 C CA . SER A 1 100 ? -10.819 9.288 1.675 1.00 69.81 100 SER A CA 1
ATOM 797 C C . SER A 1 100 ? -10.448 9.772 0.267 1.00 69.81 100 SER A C 1
ATOM 799 O O . SER A 1 100 ? -9.352 10.294 0.054 1.00 69.81 100 SER A O 1
ATOM 801 N N . SER A 1 101 ? -11.334 9.564 -0.707 1.00 63.28 101 SER A N 1
ATOM 802 C CA . SER A 1 101 ? -11.170 10.068 -2.078 1.00 63.28 101 SER A CA 1
ATOM 803 C C . SER A 1 101 ? -11.377 11.574 -2.178 1.00 63.28 101 SER A C 1
ATOM 805 O O . SER A 1 101 ? -10.947 12.197 -3.151 1.00 63.28 101 SER A O 1
ATOM 807 N N . ASP A 1 102 ? -12.067 12.148 -1.196 1.00 59.06 102 ASP A N 1
ATOM 808 C CA . ASP A 1 102 ? -12.588 13.493 -1.308 1.00 59.06 102 ASP A CA 1
ATOM 809 C C . ASP A 1 102 ? -11.577 14.492 -0.764 1.00 59.06 102 ASP A C 1
ATOM 811 O O . ASP A 1 102 ? -11.279 14.541 0.428 1.00 59.06 102 ASP A O 1
ATOM 815 N N . SER A 1 103 ? -11.074 15.333 -1.662 1.00 53.34 103 SER A N 1
ATOM 816 C CA . SER A 1 103 ? -10.303 16.522 -1.323 1.00 53.34 103 SER A CA 1
ATOM 817 C C . SER A 1 103 ? -11.243 17.606 -0.785 1.00 53.34 103 SER A C 1
ATOM 819 O O . SER A 1 103 ? -11.484 18.619 -1.453 1.00 53.34 103 SER A O 1
ATOM 821 N N . TYR A 1 104 ? -11.839 17.386 0.386 1.00 56.16 104 TYR A N 1
ATOM 822 C CA . TYR A 1 104 ? -12.514 18.465 1.096 1.00 56.16 104 TYR A CA 1
ATOM 823 C C . TYR A 1 104 ? -11.477 19.522 1.497 1.00 56.16 104 TYR A C 1
ATOM 825 O O . TYR A 1 104 ? -10.335 19.213 1.830 1.00 56.16 104 TYR A O 1
ATOM 833 N N . GLN A 1 105 ? -11.860 20.798 1.410 1.00 50.56 105 GLN A N 1
ATOM 834 C CA . GLN A 1 105 ? -11.003 21.913 1.837 1.00 50.56 105 GLN A CA 1
ATOM 835 C C . GLN A 1 105 ? -10.834 21.955 3.363 1.00 50.56 105 GLN A C 1
ATOM 837 O O . GLN A 1 105 ? -9.909 22.598 3.855 1.00 50.56 105 GLN A O 1
ATOM 842 N N . GLU A 1 106 ? -11.724 21.278 4.091 1.00 61.78 106 GLU A N 1
ATOM 843 C CA . GLU A 1 106 ? -11.722 21.166 5.544 1.00 61.78 106 GLU A CA 1
ATOM 844 C C . GLU A 1 106 ? -11.241 19.774 5.964 1.00 61.78 106 GLU A C 1
ATOM 846 O O . GLU A 1 106 ? -11.612 18.757 5.374 1.00 61.78 106 GLU A O 1
ATOM 851 N N . GLU A 1 107 ? -10.393 19.743 6.988 1.00 71.19 107 GLU A N 1
ATOM 852 C CA . GLU A 1 107 ? -9.813 18.520 7.529 1.00 71.19 107 GLU A CA 1
ATOM 853 C C . GLU A 1 107 ? -10.894 17.718 8.276 1.00 71.19 107 GLU A C 1
ATOM 855 O O . GLU A 1 107 ? -11.423 18.158 9.294 1.00 71.19 107 GLU A O 1
ATOM 860 N N . THR A 1 108 ? -11.246 16.538 7.757 1.00 79.31 108 THR A N 1
ATOM 861 C CA . THR A 1 108 ? -12.275 15.674 8.365 1.00 79.31 108 THR A CA 1
ATOM 862 C C . THR A 1 108 ? -11.718 14.997 9.620 1.00 79.31 108 THR A C 1
ATOM 864 O O . THR A 1 108 ? -10.667 14.361 9.507 1.00 79.31 108 THR A O 1
ATOM 867 N N . PRO A 1 109 ? -12.379 15.054 10.793 1.00 86.56 109 PRO A N 1
ATOM 868 C CA . PRO A 1 109 ? -11.902 14.377 12.000 1.00 86.56 109 PRO A CA 1
ATOM 869 C C . PRO A 1 109 ? -11.589 12.892 11.758 1.00 86.56 109 PRO A C 1
ATOM 871 O O . PRO A 1 109 ? -12.309 12.188 11.045 1.00 86.56 109 PRO A O 1
ATOM 874 N N . ALA A 1 110 ? -10.518 12.382 12.364 1.00 88.81 110 ALA A N 1
ATOM 875 C CA . ALA A 1 110 ? -10.146 10.971 12.290 1.00 88.81 110 ALA A CA 1
ATOM 876 C C . ALA A 1 110 ? -11.277 10.065 12.781 1.00 88.81 110 ALA A C 1
ATOM 878 O O . ALA A 1 110 ? -11.535 9.006 12.203 1.00 88.81 110 ALA A O 1
ATOM 879 N N . THR A 1 111 ? -11.978 10.490 13.827 1.00 91.19 111 THR A N 1
ATOM 880 C CA . THR A 1 111 ? -13.149 9.788 14.355 1.00 91.19 111 THR A CA 1
ATOM 881 C C . THR A 1 111 ? -14.322 9.746 13.374 1.00 91.19 111 THR A C 1
ATOM 883 O O . THR A 1 111 ? -14.962 8.700 13.282 1.00 91.19 111 THR A O 1
ATOM 886 N N . ASP A 1 112 ? -14.549 10.783 12.565 1.00 90.44 112 ASP A N 1
ATOM 887 C CA . ASP A 1 112 ? -15.570 10.764 11.505 1.00 90.44 112 ASP A CA 1
ATOM 888 C C . ASP A 1 112 ? -15.209 9.767 10.395 1.00 90.44 112 ASP A C 1
ATOM 890 O O . ASP A 1 112 ? -16.063 9.012 9.923 1.00 90.44 112 ASP A O 1
ATOM 894 N N . MET A 1 113 ? -13.926 9.662 10.033 1.00 89.69 113 MET A N 1
ATOM 895 C CA . MET A 1 113 ? -13.472 8.610 9.115 1.00 89.69 113 MET A CA 1
ATOM 896 C C . MET A 1 113 ? -13.676 7.208 9.713 1.00 89.69 113 MET A C 1
ATOM 898 O O . MET A 1 113 ? -14.042 6.269 9.003 1.00 89.69 113 MET A O 1
ATOM 902 N N . CYS A 1 114 ? -13.491 7.050 11.029 1.00 92.62 114 CYS A N 1
ATOM 903 C CA . CYS A 1 114 ? -13.786 5.792 11.718 1.00 92.62 114 CYS A CA 1
ATOM 904 C C . CYS A 1 114 ? -15.292 5.471 11.699 1.00 92.62 114 CYS A C 1
ATOM 906 O O . CYS A 1 114 ? -15.661 4.306 11.543 1.00 92.62 114 CYS A O 1
ATOM 908 N N . VAL A 1 115 ? -16.168 6.479 11.811 1.00 94.12 115 VAL A N 1
ATOM 909 C CA . VAL A 1 115 ? -17.624 6.309 11.645 1.00 94.12 115 VAL A CA 1
ATOM 910 C C . VAL A 1 115 ? -17.930 5.821 10.233 1.00 94.12 115 VAL A C 1
ATOM 912 O O . VAL A 1 115 ? -18.643 4.830 10.071 1.00 94.12 115 VAL A O 1
ATOM 915 N N . ALA A 1 116 ? -17.359 6.469 9.214 1.00 92.12 116 ALA A N 1
ATOM 916 C CA . ALA A 1 116 ? -17.540 6.075 7.821 1.00 92.12 116 ALA A CA 1
ATOM 917 C C . ALA A 1 116 ? -17.109 4.619 7.583 1.00 92.12 116 ALA A C 1
ATOM 919 O O . ALA A 1 116 ? -17.831 3.868 6.930 1.00 92.12 116 ALA A O 1
ATOM 920 N N . PHE A 1 117 ? -15.998 4.186 8.188 1.00 93.62 117 PHE A N 1
ATOM 921 C CA . PHE A 1 117 ? -15.571 2.787 8.156 1.00 93.62 117 PHE A CA 1
ATOM 922 C C . PHE A 1 117 ? -16.618 1.838 8.757 1.00 93.62 117 PHE A C 1
ATOM 924 O O . PHE A 1 117 ? -16.926 0.821 8.144 1.00 93.62 117 PHE A O 1
ATOM 931 N N . VAL A 1 118 ? -17.197 2.157 9.921 1.00 95.69 118 VAL A N 1
ATOM 932 C CA . VAL A 1 118 ? -18.240 1.321 10.553 1.00 95.69 118 VAL A CA 1
ATOM 933 C C . VAL A 1 118 ? -19.484 1.221 9.670 1.00 95.69 118 VAL A C 1
ATOM 935 O O . VAL A 1 118 ? -20.040 0.135 9.506 1.00 95.69 118 VAL A O 1
ATOM 938 N N . LEU A 1 119 ? -19.914 2.331 9.070 1.00 94.75 119 LEU A N 1
ATOM 939 C CA . LEU A 1 119 ? -21.061 2.347 8.159 1.00 94.75 119 LEU A CA 1
ATOM 940 C C . LEU A 1 119 ? -20.785 1.539 6.883 1.00 94.75 119 LEU A C 1
ATOM 942 O O . LEU A 1 119 ? -21.627 0.751 6.455 1.00 94.75 119 LEU A O 1
ATOM 946 N N . TRP A 1 120 ? -19.591 1.680 6.312 1.00 93.06 120 TRP A N 1
ATOM 947 C CA . TRP A 1 120 ? -19.153 0.924 5.141 1.00 93.06 120 TRP A CA 1
ATOM 948 C C . TRP A 1 120 ? -19.033 -0.581 5.429 1.00 93.06 120 TRP A C 1
ATOM 950 O O . TRP A 1 120 ? -19.475 -1.415 4.637 1.00 93.06 120 TRP A O 1
ATOM 960 N N . ALA A 1 121 ? -18.528 -0.937 6.609 1.00 94.50 121 ALA A N 1
ATOM 961 C CA . ALA A 1 121 ? -18.486 -2.307 7.105 1.00 94.50 121 ALA A CA 1
ATOM 962 C C . ALA A 1 121 ? -19.894 -2.900 7.305 1.00 94.50 121 ALA A C 1
ATOM 964 O O . ALA A 1 121 ? -20.128 -4.067 6.980 1.00 94.50 121 ALA A O 1
ATOM 965 N N . ASN A 1 122 ? -20.858 -2.105 7.783 1.00 94.06 122 ASN A N 1
ATOM 966 C CA . ASN A 1 122 ? -22.254 -2.532 7.921 1.00 94.06 122 ASN A CA 1
ATOM 967 C C . ASN A 1 122 ? -22.900 -2.866 6.567 1.00 94.06 122 ASN A C 1
ATOM 969 O O . ASN A 1 122 ? -23.648 -3.840 6.484 1.00 94.06 122 ASN A O 1
ATOM 973 N N . ASP A 1 123 ? -22.558 -2.128 5.507 1.00 92.88 123 ASP A N 1
ATOM 974 C CA . ASP A 1 123 ? -22.973 -2.428 4.125 1.00 92.88 123 ASP A CA 1
ATOM 975 C C . ASP A 1 123 ? -22.167 -3.580 3.486 1.00 92.88 123 ASP A C 1
ATOM 977 O O . ASP A 1 123 ? -22.393 -3.952 2.338 1.00 92.88 123 ASP A O 1
ATOM 981 N N . GLY A 1 124 ? -21.239 -4.187 4.234 1.00 91.12 124 GLY A N 1
ATOM 982 C CA . GLY A 1 124 ? -20.461 -5.341 3.792 1.00 91.12 124 GLY A CA 1
ATOM 983 C C . GLY A 1 124 ? -19.292 -5.002 2.884 1.00 91.12 124 GLY A C 1
ATOM 984 O O . GLY A 1 124 ? -18.948 -5.823 2.041 1.00 91.12 124 GLY A O 1
ATOM 985 N N . PHE A 1 125 ? -18.685 -3.826 3.061 1.00 91.25 125 PHE A N 1
ATOM 986 C CA . PHE A 1 125 ? -17.538 -3.378 2.274 1.00 91.25 125 PHE A CA 1
ATOM 987 C C . PHE A 1 125 ? -17.819 -3.323 0.769 1.00 91.25 125 PHE A C 1
ATOM 989 O O . PHE A 1 125 ? -17.020 -3.801 -0.033 1.00 91.25 125 PHE A O 1
ATOM 996 N N . ARG A 1 126 ? -18.956 -2.742 0.370 1.00 89.00 126 ARG A N 1
ATOM 997 C CA . ARG A 1 126 ? -19.283 -2.544 -1.048 1.00 89.00 126 ARG A CA 1
ATOM 998 C C . ARG A 1 126 ? -18.146 -1.806 -1.764 1.00 89.00 126 ARG A C 1
ATOM 1000 O O . ARG A 1 126 ? -17.670 -0.793 -1.254 1.00 89.00 126 ARG A O 1
ATOM 1007 N N . ASP A 1 127 ? -17.745 -2.334 -2.920 1.00 87.06 127 ASP A N 1
ATOM 1008 C CA . ASP A 1 127 ? -16.686 -1.812 -3.796 1.00 87.06 127 ASP A CA 1
ATOM 1009 C C . ASP A 1 127 ? -15.369 -1.481 -3.058 1.00 87.06 127 ASP A C 1
ATOM 1011 O O . ASP A 1 127 ? -14.955 -0.319 -3.002 1.00 87.06 127 ASP A O 1
ATOM 1015 N N . PRO A 1 128 ? -14.688 -2.482 -2.463 1.00 89.88 128 PRO A N 1
ATOM 1016 C CA . PRO A 1 128 ? -13.502 -2.222 -1.666 1.00 89.88 128 PRO A CA 1
ATOM 1017 C C . PRO A 1 128 ? -12.305 -1.782 -2.512 1.00 89.88 128 PRO A C 1
ATOM 1019 O O . PRO A 1 128 ? -12.142 -2.235 -3.648 1.00 89.88 128 PRO A O 1
ATOM 1022 N N . PRO A 1 129 ? -11.430 -0.912 -1.967 1.00 86.88 129 PRO A N 1
ATOM 1023 C CA . PRO A 1 129 ? -10.234 -0.488 -2.674 1.00 86.88 129 PRO A CA 1
ATOM 1024 C C . PRO A 1 129 ? -9.320 -1.690 -2.915 1.00 86.88 129 PRO A C 1
ATOM 1026 O O . PRO A 1 129 ? -9.205 -2.571 -2.061 1.00 86.88 129 PRO A O 1
ATOM 1029 N N . MET A 1 130 ? -8.614 -1.689 -4.050 1.00 83.38 130 MET A N 1
ATOM 1030 C CA . MET A 1 130 ? -7.728 -2.797 -4.437 1.00 83.38 130 MET A CA 1
ATOM 1031 C C . MET A 1 130 ? -6.701 -3.128 -3.347 1.00 83.38 130 MET A C 1
ATOM 1033 O O . MET A 1 130 ? -6.432 -4.288 -3.080 1.00 83.38 130 MET A O 1
ATOM 1037 N N . THR A 1 131 ? -6.216 -2.116 -2.621 1.00 86.38 131 THR A N 1
ATOM 1038 C CA . THR A 1 131 ? -5.277 -2.301 -1.506 1.00 86.38 131 THR A CA 1
ATOM 1039 C C . THR A 1 131 ? -5.839 -3.149 -0.362 1.00 86.38 131 THR A C 1
ATOM 1041 O O . THR A 1 131 ? -5.073 -3.828 0.321 1.00 86.38 131 THR A O 1
ATOM 1044 N N . LEU A 1 132 ? -7.156 -3.115 -0.131 1.00 89.81 132 LEU A N 1
ATOM 1045 C CA . LEU A 1 132 ? -7.816 -3.987 0.836 1.00 89.81 132 LEU A CA 1
ATOM 1046 C C . LEU A 1 132 ? -8.011 -5.392 0.260 1.00 89.81 132 LEU A C 1
ATOM 1048 O O . LEU A 1 132 ? -7.774 -6.359 0.979 1.00 89.81 132 LEU A O 1
ATOM 1052 N N . ILE A 1 133 ? -8.382 -5.503 -1.020 1.00 89.69 133 ILE A N 1
ATOM 1053 C CA . ILE A 1 133 ? -8.530 -6.790 -1.720 1.00 89.69 133 ILE A CA 1
ATOM 1054 C C . ILE A 1 133 ? -7.204 -7.560 -1.695 1.00 89.69 133 ILE A C 1
ATOM 1056 O O . ILE A 1 133 ? -7.173 -8.678 -1.191 1.00 89.69 133 ILE A O 1
ATOM 1060 N N . ASP A 1 134 ? -6.099 -6.931 -2.100 1.00 87.50 134 ASP A N 1
ATOM 1061 C CA . ASP A 1 134 ? -4.757 -7.529 -2.090 1.00 87.50 134 ASP A CA 1
ATOM 1062 C C . ASP A 1 134 ? -4.356 -8.011 -0.686 1.00 87.50 134 ASP A C 1
ATOM 1064 O O . ASP A 1 134 ? -3.677 -9.023 -0.513 1.00 87.50 134 ASP A O 1
ATOM 1068 N N . ALA A 1 135 ? -4.757 -7.279 0.357 1.00 89.50 135 ALA A N 1
ATOM 1069 C CA . ALA A 1 135 ? -4.466 -7.665 1.731 1.00 89.50 135 ALA A CA 1
ATOM 1070 C C . ALA A 1 135 ? -5.327 -8.830 2.222 1.00 89.50 135 ALA A C 1
ATOM 1072 O O . ALA A 1 135 ? -4.830 -9.659 2.984 1.00 89.50 135 ALA A O 1
ATOM 1073 N N . VAL A 1 136 ? -6.586 -8.905 1.792 1.00 91.19 136 VAL A N 1
ATOM 1074 C CA . VAL A 1 136 ? -7.462 -10.051 2.052 1.00 91.19 136 VAL A CA 1
ATOM 1075 C C . VAL A 1 136 ? -6.925 -11.285 1.330 1.00 91.19 136 VAL A C 1
ATOM 1077 O O . VAL A 1 136 ? -6.744 -12.315 1.974 1.00 91.19 136 VAL A O 1
ATOM 1080 N N . GLU A 1 137 ? -6.587 -11.174 0.044 1.00 88.88 137 GLU A N 1
ATOM 1081 C CA . GLU A 1 137 ? -5.999 -12.267 -0.741 1.00 88.88 137 GLU A CA 1
ATOM 1082 C C . GLU A 1 137 ? -4.689 -12.764 -0.122 1.00 88.88 137 GLU A C 1
ATOM 1084 O O . GLU A 1 137 ? -4.536 -13.966 0.083 1.00 88.88 137 GLU A O 1
ATOM 1089 N N . TYR A 1 138 ? -3.807 -11.854 0.308 1.00 87.50 138 TYR A N 1
ATOM 1090 C CA . TYR A 1 138 ? -2.593 -12.213 1.050 1.00 87.50 138 TYR A CA 1
ATOM 1091 C C . TYR A 1 138 ? -2.888 -13.023 2.317 1.00 87.50 138 TYR A C 1
ATOM 1093 O O . TYR A 1 138 ? -2.128 -13.913 2.683 1.00 87.50 138 TYR A O 1
ATOM 1101 N N . CYS A 1 139 ? -3.952 -12.681 3.047 1.00 88.81 139 CYS A N 1
ATOM 1102 C CA . CYS A 1 139 ? -4.288 -13.381 4.284 1.00 88.81 139 CYS A CA 1
ATOM 1103 C C . CYS A 1 139 ? -4.839 -14.789 4.023 1.00 88.81 139 CYS A C 1
ATOM 1105 O O . CYS A 1 139 ? -4.704 -15.644 4.898 1.00 88.81 139 CYS A O 1
ATOM 1107 N N . LYS A 1 140 ? -5.442 -15.030 2.854 1.00 89.00 140 LYS A N 1
ATOM 1108 C CA . LYS A 1 140 ? -5.948 -16.349 2.447 1.00 89.00 140 LYS A CA 1
ATOM 1109 C C . LYS A 1 140 ? -4.846 -17.236 1.890 1.00 89.00 140 LYS A C 1
ATOM 1111 O O . LYS A 1 140 ? -4.722 -18.389 2.289 1.00 89.00 140 LYS A O 1
ATOM 1116 N N . ASP A 1 141 ? -4.033 -16.679 1.001 1.00 86.25 141 ASP A N 1
ATOM 1117 C CA . ASP A 1 141 ? -2.903 -17.364 0.387 1.00 86.25 141 ASP A CA 1
ATOM 1118 C C . ASP A 1 141 ? -1.675 -16.438 0.348 1.00 86.25 141 ASP A C 1
ATOM 1120 O O . ASP A 1 141 ? -1.434 -15.723 -0.634 1.00 86.25 141 ASP A O 1
ATOM 1124 N N . PRO A 1 142 ? -0.875 -16.434 1.429 1.00 78.38 142 PRO A N 1
ATOM 1125 C CA . PRO A 1 142 ? 0.324 -15.607 1.507 1.00 78.38 142 PRO A CA 1
ATOM 1126 C C . PRO A 1 142 ? 1.365 -15.984 0.451 1.00 78.38 142 PRO A C 1
ATOM 1128 O O . PRO A 1 142 ? 2.176 -15.146 0.056 1.00 78.38 142 PRO A O 1
ATOM 1131 N N . GLU A 1 143 ? 1.381 -17.248 0.025 1.00 78.75 143 GLU A N 1
ATOM 1132 C CA . GLU A 1 143 ? 2.411 -17.796 -0.850 1.00 78.75 143 GLU A CA 1
ATOM 1133 C C . GLU A 1 143 ? 2.078 -17.506 -2.317 1.00 78.75 143 GLU A C 1
ATOM 1135 O O . GLU A 1 143 ? 2.927 -16.975 -3.035 1.00 78.75 143 GLU A O 1
ATOM 1140 N N . GLY A 1 144 ? 0.818 -17.697 -2.721 1.00 71.06 144 GLY A N 1
ATOM 1141 C CA . GLY A 1 144 ? 0.336 -17.336 -4.054 1.00 71.06 144 GLY A CA 1
ATOM 1142 C C . GLY A 1 144 ? 0.430 -15.837 -4.354 1.00 71.06 144 GLY A C 1
ATOM 1143 O O . GLY A 1 144 ? 0.817 -15.450 -5.460 1.00 71.06 144 GLY A O 1
ATOM 1144 N N . LEU A 1 145 ? 0.161 -14.964 -3.371 1.00 66.81 145 LEU A N 1
ATOM 1145 C CA . LEU A 1 145 ? 0.337 -13.524 -3.591 1.00 66.81 145 LEU A CA 1
ATOM 1146 C C . LEU A 1 145 ? 1.817 -13.127 -3.670 1.00 66.81 145 LEU A C 1
ATOM 1148 O O . LEU A 1 145 ? 2.164 -12.246 -4.454 1.00 66.81 145 LEU A O 1
ATOM 1152 N N . ARG A 1 146 ? 2.703 -13.782 -2.909 1.00 70.62 146 ARG A N 1
ATOM 1153 C CA . ARG A 1 146 ? 4.148 -13.519 -2.979 1.00 70.62 146 ARG A CA 1
ATOM 1154 C C . ARG A 1 146 ? 4.699 -13.823 -4.371 1.00 70.62 146 ARG A C 1
ATOM 1156 O O . ARG A 1 146 ? 5.428 -13.005 -4.922 1.00 70.62 146 ARG A O 1
ATOM 1163 N N . GLU A 1 147 ? 4.295 -14.941 -4.967 1.00 72.69 147 GLU A N 1
ATOM 1164 C CA . GLU A 1 147 ? 4.660 -15.285 -6.348 1.00 72.69 147 GLU A CA 1
ATOM 1165 C C . GLU A 1 147 ? 4.139 -14.248 -7.359 1.00 72.69 147 GLU A C 1
ATOM 1167 O O . GLU A 1 147 ? 4.832 -13.879 -8.314 1.00 72.69 147 GLU A O 1
ATOM 1172 N N . LEU A 1 148 ? 2.927 -13.728 -7.141 1.00 67.75 148 LEU A N 1
ATOM 1173 C CA . LEU A 1 148 ? 2.337 -12.705 -7.999 1.00 67.75 148 LEU A CA 1
ATOM 1174 C C . LEU A 1 148 ? 3.048 -11.346 -7.865 1.00 67.75 148 LEU A C 1
ATOM 1176 O O . LEU A 1 148 ? 3.333 -10.705 -8.881 1.00 67.75 148 LEU A O 1
ATOM 1180 N N . GLU A 1 149 ? 3.359 -10.910 -6.640 1.00 74.19 149 GLU A N 1
ATOM 1181 C CA . GLU A 1 149 ? 4.134 -9.694 -6.358 1.00 74.19 149 GLU A CA 1
ATOM 1182 C C . GLU A 1 149 ? 5.538 -9.792 -6.977 1.00 74.19 149 GLU A C 1
ATOM 1184 O O . GLU A 1 149 ? 5.941 -8.884 -7.710 1.00 74.19 149 GLU A O 1
ATOM 1189 N N . GLU A 1 150 ? 6.237 -10.918 -6.796 1.00 78.31 150 GLU A N 1
ATOM 1190 C CA . GLU A 1 150 ? 7.536 -11.193 -7.429 1.00 78.31 150 GLU A CA 1
ATOM 1191 C C . GLU A 1 150 ? 7.431 -11.100 -8.967 1.00 78.31 150 GLU A C 1
ATOM 1193 O O . GLU A 1 150 ? 8.226 -10.409 -9.610 1.00 78.31 150 GLU A O 1
ATOM 1198 N N . SER A 1 151 ? 6.376 -11.663 -9.569 1.00 70.94 151 SER A N 1
ATOM 1199 C CA . SER A 1 151 ? 6.107 -11.549 -11.012 1.00 70.94 151 SER A CA 1
ATOM 1200 C C . SER A 1 151 ? 5.841 -10.109 -11.485 1.00 70.94 151 SER A C 1
ATOM 1202 O O . SER A 1 151 ? 6.225 -9.716 -12.596 1.00 70.94 151 SER A O 1
ATOM 1204 N N . TYR A 1 152 ? 5.153 -9.286 -10.689 1.00 69.75 152 TYR A N 1
ATOM 1205 C CA . TYR A 1 152 ? 4.948 -7.867 -11.002 1.00 69.75 152 TYR A CA 1
ATOM 1206 C C . TYR A 1 152 ? 6.244 -7.067 -10.891 1.00 69.75 152 TYR A C 1
ATOM 1208 O O . TYR A 1 152 ? 6.517 -6.227 -11.759 1.00 69.75 152 TYR A O 1
ATOM 1216 N N . GLU A 1 153 ? 7.040 -7.326 -9.856 1.00 77.62 153 GLU A N 1
ATOM 1217 C CA . GLU A 1 153 ? 8.340 -6.697 -9.672 1.00 77.62 153 GLU A CA 1
ATOM 1218 C C . GLU A 1 153 ? 9.298 -7.052 -10.799 1.00 77.62 153 GLU A C 1
ATOM 1220 O O . GLU A 1 153 ? 9.926 -6.151 -11.354 1.00 77.62 153 GLU A O 1
ATOM 1225 N N . ASP A 1 154 ? 9.361 -8.316 -11.205 1.00 79.62 154 ASP A N 1
ATOM 1226 C CA . ASP A 1 154 ? 10.215 -8.756 -12.305 1.00 79.62 154 ASP A CA 1
ATOM 1227 C C . ASP A 1 154 ? 9.813 -8.097 -13.623 1.00 79.62 154 ASP A C 1
ATOM 1229 O O . ASP A 1 154 ? 10.657 -7.511 -14.304 1.00 79.62 154 ASP A O 1
ATOM 1233 N N . ARG A 1 155 ? 8.511 -8.042 -13.934 1.00 73.25 155 ARG A N 1
ATOM 1234 C CA . ARG A 1 155 ? 8.015 -7.285 -15.097 1.00 73.25 155 ARG A CA 1
ATOM 1235 C C . ARG A 1 155 ? 8.365 -5.802 -15.015 1.00 73.25 155 ARG A C 1
ATOM 1237 O O . ARG A 1 155 ? 8.646 -5.171 -16.033 1.00 73.25 155 ARG A O 1
ATOM 1244 N N . ARG A 1 156 ? 8.337 -5.209 -13.820 1.00 76.88 156 ARG A N 1
ATOM 1245 C CA . ARG A 1 156 ? 8.727 -3.808 -13.618 1.00 76.88 156 ARG A CA 1
ATOM 1246 C C . ARG A 1 156 ? 10.229 -3.614 -13.824 1.00 76.88 156 ARG A C 1
ATOM 1248 O O . ARG A 1 156 ? 10.601 -2.671 -14.517 1.00 76.88 156 ARG A O 1
ATOM 1255 N N . ARG A 1 157 ? 11.070 -4.490 -13.266 1.00 85.50 157 ARG A N 1
ATOM 1256 C CA . ARG A 1 157 ? 12.532 -4.479 -13.443 1.00 85.50 157 ARG A CA 1
ATOM 1257 C C . ARG A 1 157 ? 12.893 -4.619 -14.918 1.00 85.50 157 ARG A C 1
ATOM 1259 O O . ARG A 1 157 ? 13.707 -3.847 -15.411 1.00 85.50 157 ARG A O 1
ATOM 1266 N N . GLN A 1 158 ? 12.226 -5.524 -15.627 1.00 82.62 158 GLN A N 1
ATOM 1267 C CA . GLN A 1 158 ? 12.456 -5.760 -17.047 1.00 82.62 158 GLN A CA 1
ATOM 1268 C C . GLN A 1 158 ? 12.098 -4.537 -17.899 1.00 82.62 158 GLN A C 1
ATOM 1270 O O . GLN A 1 158 ? 12.921 -4.095 -18.690 1.00 82.62 158 GLN A O 1
ATOM 1275 N N . ARG A 1 159 ? 10.948 -3.892 -17.652 1.00 81.44 159 ARG A N 1
ATOM 1276 C CA . ARG A 1 159 ? 10.594 -2.627 -18.327 1.00 81.44 159 ARG A CA 1
ATOM 1277 C C . ARG A 1 159 ? 11.605 -1.507 -18.076 1.00 81.44 159 ARG A C 1
ATOM 1279 O O . ARG A 1 159 ? 11.876 -0.712 -18.969 1.00 81.44 159 ARG A O 1
ATOM 1286 N N . ILE A 1 160 ? 12.131 -1.415 -16.855 1.00 87.50 160 ILE A N 1
ATOM 1287 C CA . ILE A 1 160 ? 13.154 -0.421 -16.508 1.00 87.50 160 ILE A CA 1
ATOM 1288 C C . ILE A 1 160 ? 14.448 -0.710 -17.277 1.00 87.50 160 ILE A C 1
ATOM 1290 O O . ILE A 1 160 ? 15.031 0.212 -17.839 1.00 87.50 160 ILE A O 1
ATOM 1294 N N . LEU A 1 161 ? 14.872 -1.975 -17.339 1.00 92.69 161 LEU A N 1
ATOM 1295 C CA . LEU A 1 161 ? 16.050 -2.394 -18.099 1.00 92.69 161 LEU A CA 1
ATOM 1296 C C . LEU A 1 161 ? 15.896 -2.074 -19.594 1.00 92.69 161 LEU A C 1
ATOM 1298 O O . LEU A 1 161 ? 16.759 -1.419 -20.164 1.00 92.69 161 LEU A O 1
ATOM 1302 N N . GLU A 1 162 ? 14.766 -2.450 -20.196 1.00 88.75 162 GLU A N 1
ATOM 1303 C CA . GLU A 1 162 ? 14.449 -2.165 -21.603 1.00 88.75 162 GLU A CA 1
ATOM 1304 C C . GLU A 1 162 ? 14.471 -0.660 -21.906 1.00 88.75 162 GLU A C 1
ATOM 1306 O O . GLU A 1 162 ? 14.944 -0.232 -22.960 1.00 88.75 162 GLU A O 1
ATOM 1311 N N . MET A 1 163 ? 13.973 0.163 -20.978 1.00 89.94 163 MET A N 1
ATOM 1312 C CA . MET A 1 163 ? 14.034 1.619 -21.098 1.00 89.94 163 MET A CA 1
ATOM 1313 C C . MET A 1 163 ? 15.485 2.116 -21.095 1.00 89.94 163 MET A C 1
ATOM 1315 O O . MET A 1 163 ? 15.850 2.901 -21.967 1.00 89.94 163 MET A O 1
ATOM 1319 N N . TYR A 1 164 ? 16.323 1.632 -20.173 1.00 90.88 164 TYR A N 1
ATOM 1320 C CA . TYR A 1 164 ? 17.743 1.991 -20.132 1.00 90.88 164 TYR A CA 1
ATOM 1321 C C . TYR A 1 164 ? 18.496 1.553 -21.392 1.00 90.88 164 TYR A C 1
ATOM 1323 O O . TYR A 1 164 ? 19.263 2.339 -21.941 1.00 90.88 164 TYR A O 1
ATOM 1331 N N . GLU A 1 165 ? 18.262 0.334 -21.881 1.00 93.00 165 GLU A N 1
ATOM 1332 C CA . GLU A 1 165 ? 18.871 -0.168 -23.120 1.00 93.00 165 GLU A CA 1
ATOM 1333 C C . GLU A 1 165 ? 18.472 0.686 -24.327 1.00 93.00 165 GLU A C 1
ATOM 1335 O O . GLU A 1 165 ? 19.303 1.011 -25.182 1.00 93.00 165 GLU A O 1
ATOM 1340 N N . ARG A 1 166 ? 17.201 1.097 -24.385 1.00 89.75 166 ARG A N 1
ATOM 1341 C CA . ARG A 1 166 ? 16.696 1.998 -25.420 1.00 89.75 166 ARG A CA 1
ATOM 1342 C C . ARG A 1 166 ? 17.359 3.371 -25.344 1.00 89.75 166 ARG A C 1
ATOM 1344 O O . ARG A 1 166 ? 17.769 3.895 -26.378 1.00 89.75 166 ARG A O 1
ATOM 1351 N N . ASP A 1 167 ? 17.471 3.944 -24.151 1.00 90.88 167 ASP A N 1
ATOM 1352 C CA . ASP A 1 167 ? 18.104 5.247 -23.945 1.00 90.88 167 ASP A CA 1
ATOM 1353 C C . ASP A 1 167 ? 19.596 5.213 -24.297 1.00 90.88 167 ASP A C 1
ATOM 1355 O O . ASP A 1 167 ? 20.100 6.128 -24.952 1.00 90.88 167 ASP A O 1
ATOM 1359 N N . GLU A 1 168 ? 20.296 4.135 -23.944 1.00 93.12 168 GLU A N 1
ATOM 1360 C CA . GLU A 1 168 ? 21.699 3.940 -24.306 1.00 93.12 168 GLU A CA 1
ATOM 1361 C C . GLU A 1 168 ? 21.872 3.795 -25.826 1.00 93.12 168 GLU A C 1
ATOM 1363 O O . GLU A 1 168 ? 22.772 4.403 -26.406 1.00 93.12 168 GLU A O 1
ATOM 1368 N N . ALA A 1 169 ? 20.990 3.047 -26.499 1.00 93.44 169 ALA A N 1
ATOM 1369 C CA . ALA A 1 169 ? 21.002 2.930 -27.955 1.00 93.44 169 ALA A CA 1
ATOM 1370 C C . ALA A 1 169 ? 20.776 4.288 -28.641 1.00 93.44 169 ALA A C 1
ATOM 1372 O O . ALA A 1 169 ? 21.505 4.633 -29.572 1.00 93.44 169 ALA A O 1
ATOM 1373 N N . ILE A 1 170 ? 19.824 5.084 -28.142 1.00 92.44 170 ILE A N 1
ATOM 1374 C CA . ILE A 1 170 ? 19.568 6.446 -28.629 1.00 92.44 170 ILE A CA 1
ATOM 1375 C C . ILE A 1 170 ? 20.785 7.345 -28.390 1.00 92.44 170 ILE A C 1
ATOM 1377 O O . ILE A 1 170 ? 21.140 8.137 -29.263 1.00 92.44 170 ILE A O 1
ATOM 1381 N N . SER A 1 171 ? 21.432 7.246 -27.225 1.00 92.44 171 SER A N 1
ATOM 1382 C CA . SER A 1 171 ? 22.646 8.014 -26.931 1.00 92.44 171 SER A CA 1
ATOM 1383 C C . SER A 1 171 ? 23.764 7.659 -27.905 1.00 92.44 171 SER A C 1
ATOM 1385 O O . SER A 1 171 ? 24.311 8.549 -28.547 1.00 92.44 171 SER A O 1
ATOM 1387 N N . ARG A 1 172 ? 24.032 6.361 -28.099 1.00 89.94 172 ARG A N 1
ATOM 1388 C CA . ARG A 1 172 ? 25.040 5.878 -29.051 1.00 89.94 172 ARG A CA 1
ATOM 1389 C C . ARG A 1 172 ? 24.760 6.365 -30.471 1.00 89.94 172 ARG A C 1
ATOM 1391 O O . ARG A 1 172 ? 25.677 6.806 -31.155 1.00 89.94 172 ARG A O 1
ATOM 1398 N N . GLU A 1 173 ? 23.506 6.327 -30.918 1.00 92.44 173 GLU A N 1
ATOM 1399 C CA . GLU A 1 173 ? 23.124 6.837 -32.239 1.00 92.44 173 GLU A CA 1
ATOM 1400 C C . GLU A 1 173 ? 23.366 8.350 -32.370 1.00 92.44 173 GLU A C 1
ATOM 1402 O O . GLU A 1 173 ? 23.905 8.807 -33.382 1.00 92.44 173 GLU A O 1
ATOM 1407 N N . ARG A 1 174 ? 23.020 9.133 -31.340 1.00 92.25 174 ARG A N 1
ATOM 1408 C CA . ARG A 1 174 ? 23.290 10.580 -31.308 1.00 92.25 174 ARG A CA 1
ATOM 1409 C C . ARG A 1 174 ? 24.780 10.883 -31.338 1.00 92.25 174 ARG A C 1
ATOM 1411 O O . ARG A 1 174 ? 25.178 11.791 -32.068 1.00 92.25 174 ARG A O 1
ATOM 1418 N N . ASP A 1 175 ? 25.583 10.134 -30.593 1.00 90.88 175 ASP A N 1
ATOM 1419 C CA . ASP A 1 175 ? 27.033 10.313 -30.551 1.00 90.88 175 ASP A CA 1
ATOM 1420 C C . ASP A 1 175 ? 27.642 10.014 -31.924 1.00 90.88 175 ASP A C 1
ATOM 1422 O O . ASP A 1 175 ? 28.340 10.858 -32.482 1.00 90.88 175 ASP A O 1
ATOM 1426 N N . LEU A 1 176 ? 27.276 8.879 -32.536 1.00 92.31 176 LEU A N 1
ATOM 1427 C CA . LEU A 1 176 ? 27.696 8.513 -33.893 1.00 92.31 176 LEU A CA 1
ATOM 1428 C C . LEU A 1 176 ? 27.353 9.604 -34.913 1.00 92.31 176 LEU A C 1
ATOM 1430 O O . LEU A 1 176 ? 28.197 9.995 -35.725 1.00 92.31 176 LEU A O 1
ATOM 1434 N N . LYS A 1 177 ? 26.114 10.104 -34.868 1.00 93.44 177 LYS A N 1
ATOM 1435 C CA . LYS A 1 177 ? 25.647 11.158 -35.769 1.00 93.44 177 LYS A CA 1
ATOM 1436 C C . LYS A 1 177 ? 26.429 12.456 -35.564 1.00 93.44 177 LYS A C 1
ATOM 1438 O O . LYS A 1 177 ? 26.889 13.041 -36.539 1.00 93.44 177 LYS A O 1
ATOM 1443 N N . SER A 1 178 ? 26.627 12.861 -34.313 1.00 93.62 178 SER A N 1
ATOM 1444 C CA . SER A 1 178 ? 27.348 14.089 -33.959 1.00 93.62 178 SER A CA 1
ATOM 1445 C C . SER A 1 178 ? 28.816 14.021 -34.382 1.00 93.62 178 SER A C 1
ATOM 1447 O O . SER A 1 178 ? 29.339 14.971 -34.962 1.00 93.62 178 SER A O 1
ATOM 1449 N N . THR A 1 179 ? 29.481 12.882 -34.160 1.00 92.94 179 THR A N 1
ATOM 1450 C CA . THR A 1 179 ? 30.855 12.657 -34.622 1.00 92.94 179 THR A CA 1
ATOM 1451 C C . THR A 1 179 ? 30.945 12.744 -36.141 1.00 92.94 179 THR A C 1
ATOM 1453 O O . THR A 1 179 ? 31.862 13.373 -36.665 1.00 92.94 179 THR A O 1
ATOM 1456 N N . ARG A 1 180 ? 29.987 12.152 -36.861 1.00 92.00 180 ARG A N 1
ATOM 1457 C CA . ARG A 1 180 ? 29.934 12.235 -38.322 1.00 92.00 180 ARG A CA 1
ATOM 1458 C C . ARG A 1 180 ? 29.758 13.663 -38.823 1.00 92.00 180 ARG A C 1
ATOM 1460 O O . ARG A 1 180 ? 30.566 14.091 -39.640 1.00 92.00 180 ARG A O 1
ATOM 1467 N N . GLU A 1 181 ? 28.776 14.396 -38.305 1.00 94.38 181 GLU A N 1
ATOM 1468 C CA . GLU A 1 181 ? 28.528 15.799 -38.669 1.00 94.38 181 GLU A CA 1
ATOM 1469 C C . GLU A 1 181 ? 29.774 16.671 -38.411 1.00 94.38 181 GLU A C 1
ATOM 1471 O O . GLU A 1 181 ? 30.134 17.510 -39.237 1.00 94.38 181 GLU A O 1
ATOM 1476 N N . LEU A 1 182 ? 30.497 16.430 -37.309 1.00 93.94 182 LEU A N 1
ATOM 1477 C CA . LEU A 1 182 ? 31.743 17.134 -36.998 1.00 93.94 182 LEU A CA 1
ATOM 1478 C C . LEU A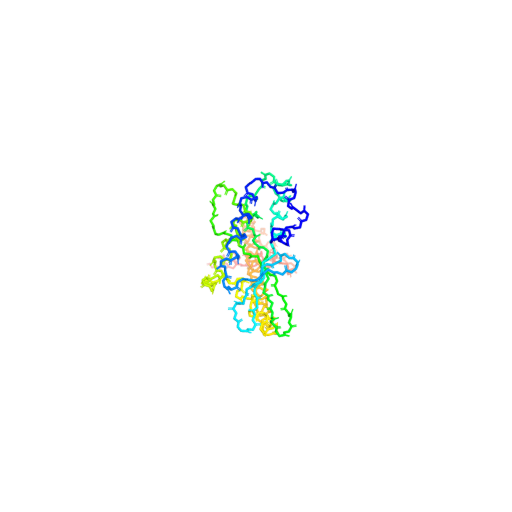 1 182 ? 32.864 16.829 -38.004 1.00 93.94 182 LEU A C 1
ATOM 1480 O O . LEU A 1 182 ? 33.582 17.744 -38.414 1.00 93.94 182 LEU A O 1
ATOM 1484 N N . GLN A 1 183 ? 33.034 15.562 -38.401 1.00 92.31 183 GLN A N 1
ATOM 1485 C CA . GLN A 1 183 ? 34.051 15.192 -39.391 1.00 92.31 183 GLN A CA 1
ATOM 1486 C C . GLN A 1 183 ? 33.699 15.715 -40.787 1.00 92.31 183 GLN A C 1
ATOM 1488 O O . GLN A 1 183 ? 34.590 16.206 -41.476 1.00 92.31 183 GLN A O 1
ATOM 1493 N N . GLU A 1 184 ? 32.424 15.673 -41.186 1.00 91.25 184 GLU A N 1
ATOM 1494 C CA . GLU A 1 184 ? 31.946 16.278 -42.437 1.00 91.25 184 GLU A CA 1
ATOM 1495 C C . GLU A 1 184 ? 32.260 17.782 -42.446 1.00 91.25 184 GLU A C 1
ATOM 1497 O O . GLU A 1 184 ? 32.974 18.252 -43.332 1.00 91.25 184 GLU A O 1
ATOM 1502 N N . TRP A 1 185 ? 31.877 18.511 -41.392 1.00 92.31 185 TRP A N 1
ATOM 1503 C CA . TRP A 1 185 ? 32.171 19.941 -41.258 1.00 92.31 185 TRP A CA 1
ATOM 1504 C C . TRP A 1 185 ? 33.674 20.263 -41.272 1.00 92.31 185 TRP A C 1
ATOM 1506 O O . TRP A 1 185 ? 34.101 21.253 -41.869 1.00 92.31 185 TRP A O 1
ATOM 1516 N N . ARG A 1 186 ? 34.509 19.446 -40.614 1.00 94.06 186 ARG A N 1
ATOM 1517 C CA . ARG A 1 186 ? 35.970 19.631 -40.611 1.00 94.06 186 ARG A CA 1
ATOM 1518 C C . ARG A 1 186 ? 36.544 19.458 -42.015 1.00 94.06 186 ARG A C 1
ATOM 1520 O O . ARG A 1 186 ? 37.341 20.289 -42.449 1.00 94.06 186 ARG A O 1
ATOM 1527 N N . LEU A 1 187 ? 36.155 18.382 -42.698 1.00 88.62 187 LEU A N 1
ATOM 1528 C CA . LEU A 1 187 ? 36.670 18.021 -44.017 1.00 88.62 187 LEU A CA 1
ATOM 1529 C C . LEU A 1 187 ? 36.201 18.999 -45.101 1.00 88.62 187 LEU A C 1
ATOM 1531 O O . LEU A 1 187 ? 36.993 19.332 -45.974 1.00 88.62 187 LEU A O 1
ATOM 1535 N N . GLU A 1 188 ? 34.982 19.538 -45.008 1.00 87.12 188 GLU A N 1
ATOM 1536 C CA . GLU A 1 188 ? 34.487 20.603 -45.900 1.00 87.12 188 GLU A CA 1
ATOM 1537 C C . GLU A 1 188 ? 35.354 21.872 -45.872 1.00 87.12 188 GLU A C 1
ATOM 1539 O O . GLU A 1 188 ? 35.407 22.620 -46.849 1.00 87.12 188 GLU A O 1
ATOM 1544 N N . ARG A 1 189 ? 36.043 22.133 -44.755 1.00 89.94 189 ARG A N 1
ATOM 1545 C CA . ARG A 1 189 ? 36.912 23.307 -44.581 1.00 89.94 189 ARG A CA 1
ATOM 1546 C C . ARG A 1 189 ? 38.360 23.055 -44.997 1.00 89.94 189 ARG A C 1
ATOM 1548 O O . ARG A 1 189 ? 39.140 24.008 -45.028 1.00 89.94 189 ARG A O 1
ATOM 1555 N N . LEU A 1 190 ? 38.726 21.811 -45.300 1.00 89.62 190 LEU A N 1
ATOM 1556 C CA . LEU A 1 190 ? 40.057 21.449 -45.778 1.00 89.62 190 LEU A CA 1
ATOM 1557 C C . LEU A 1 190 ? 40.140 21.555 -47.302 1.00 89.62 190 LEU A C 1
ATOM 1559 O O . LEU A 1 190 ? 39.176 21.313 -48.027 1.00 89.62 190 LEU A O 1
ATOM 1563 N N . GLY A 1 191 ? 41.319 21.919 -47.808 1.00 88.00 191 GLY A N 1
ATOM 1564 C CA . GLY A 1 191 ? 41.571 21.908 -49.241 1.00 88.00 191 GLY A CA 1
ATOM 1565 C C . GLY A 1 191 ? 41.743 20.482 -49.768 1.00 88.00 191 GLY A C 1
ATOM 1566 O O . GLY A 1 191 ? 42.205 19.588 -49.064 1.00 88.00 191 GLY A O 1
ATOM 1567 N N . TRP A 1 192 ? 41.474 20.274 -51.060 1.00 85.38 192 TRP A N 1
ATOM 1568 C CA . TRP A 1 192 ? 41.659 18.975 -51.727 1.00 85.38 192 TRP A CA 1
ATOM 1569 C C . TRP A 1 192 ? 43.051 18.356 -51.535 1.00 85.38 192 TRP A C 1
ATOM 1571 O O . TRP A 1 192 ? 43.183 17.138 -51.422 1.00 85.38 192 TRP A O 1
ATOM 1581 N N . ARG A 1 193 ? 44.104 19.184 -51.496 1.00 87.62 193 ARG A N 1
ATOM 1582 C CA . ARG A 1 193 ? 45.478 18.714 -51.252 1.00 87.62 193 ARG A CA 1
ATOM 1583 C C . ARG A 1 193 ? 45.664 18.201 -49.826 1.00 87.62 193 ARG A C 1
ATOM 1585 O O . ARG A 1 193 ? 46.306 17.168 -49.659 1.00 87.62 193 ARG A O 1
ATOM 1592 N N . ASP A 1 194 ? 45.059 18.874 -48.853 1.00 89.94 194 ASP A N 1
ATOM 1593 C CA . ASP A 1 194 ? 45.134 18.518 -47.435 1.00 89.94 194 ASP A CA 1
ATOM 1594 C C . ASP A 1 194 ? 44.363 17.217 -47.171 1.00 89.94 194 ASP A C 1
ATOM 1596 O O . ASP A 1 194 ? 44.884 16.307 -46.535 1.00 89.94 194 ASP A O 1
ATOM 1600 N N . ILE A 1 195 ? 43.177 17.060 -47.775 1.00 89.62 195 ILE A N 1
ATOM 1601 C CA . ILE A 1 195 ? 42.382 15.821 -47.716 1.00 89.62 195 ILE A CA 1
ATOM 1602 C C . ILE A 1 195 ? 43.171 14.622 -48.272 1.00 89.62 195 ILE A C 1
ATOM 1604 O O . ILE A 1 195 ? 43.199 13.551 -47.662 1.00 89.62 195 ILE A O 1
ATOM 1608 N N . MET A 1 196 ? 43.837 14.789 -49.422 1.00 87.06 196 MET A N 1
ATOM 1609 C CA . MET A 1 196 ? 44.680 13.740 -50.013 1.00 87.06 196 MET A CA 1
ATOM 1610 C C . MET A 1 196 ? 45.905 13.414 -49.157 1.00 87.06 196 MET A C 1
ATOM 1612 O O . MET A 1 196 ? 46.336 12.261 -49.132 1.00 87.06 196 MET A O 1
ATOM 1616 N N . GLN A 1 197 ? 46.491 14.417 -48.505 1.00 90.50 197 GLN A N 1
ATOM 1617 C CA . GLN A 1 197 ? 47.635 14.226 -47.625 1.00 90.50 197 GLN A CA 1
ATOM 1618 C C . GLN A 1 197 ? 47.227 13.450 -46.371 1.00 90.50 197 GLN A C 1
ATOM 1620 O O . GLN A 1 197 ? 47.806 12.398 -46.112 1.00 90.50 197 GLN A O 1
ATOM 1625 N N . GLU A 1 198 ? 46.170 13.881 -45.678 1.00 89.44 198 GLU A N 1
ATOM 1626 C CA . GLU A 1 198 ? 45.640 13.162 -44.517 1.00 89.44 198 GLU A CA 1
ATOM 1627 C C . GLU A 1 198 ? 45.271 11.714 -44.872 1.00 89.44 198 GLU A C 1
ATOM 1629 O O . GLU A 1 198 ? 45.471 10.809 -44.067 1.00 89.44 198 GLU A O 1
ATOM 1634 N N . HIS A 1 199 ? 44.709 11.466 -46.062 1.00 87.75 199 HIS A N 1
ATOM 1635 C CA . HIS A 1 199 ? 44.348 10.111 -46.497 1.00 87.75 199 HIS A CA 1
ATOM 1636 C C . HIS A 1 199 ? 45.568 9.207 -46.719 1.00 87.75 199 HIS A C 1
ATOM 1638 O O . HIS A 1 199 ? 45.503 8.013 -46.442 1.00 87.75 199 HIS A O 1
ATOM 1644 N N . LYS A 1 200 ? 46.685 9.765 -47.195 1.00 87.75 200 LYS A N 1
ATOM 1645 C CA . LYS A 1 200 ? 47.943 9.025 -47.383 1.00 87.75 200 LYS A CA 1
ATOM 1646 C C . LYS A 1 200 ? 48.683 8.775 -46.073 1.00 87.75 200 LYS A C 1
ATOM 1648 O O . LYS A 1 200 ? 49.389 7.780 -45.966 1.00 87.75 200 LYS A O 1
ATOM 1653 N N . GLU A 1 201 ? 48.548 9.693 -45.124 1.00 88.31 201 GLU A N 1
ATOM 1654 C CA . GLU A 1 201 ? 49.175 9.624 -43.801 1.00 88.31 201 GLU A CA 1
ATOM 1655 C C . GLU A 1 201 ? 48.331 8.836 -42.784 1.00 88.31 201 GLU A C 1
ATOM 1657 O O . GLU A 1 201 ? 48.776 8.621 -41.660 1.00 88.31 201 GLU A O 1
ATOM 1662 N N . ASP A 1 202 ? 47.132 8.384 -43.168 1.00 85.38 202 ASP A N 1
ATOM 1663 C CA . ASP A 1 202 ? 46.256 7.586 -42.312 1.00 85.38 202 ASP A CA 1
ATOM 1664 C C . ASP A 1 202 ? 46.930 6.264 -41.921 1.00 85.38 202 ASP A C 1
ATOM 1666 O O . ASP A 1 202 ? 47.217 5.403 -42.755 1.00 85.38 202 ASP A O 1
ATOM 1670 N N . THR A 1 203 ? 47.174 6.107 -40.624 1.00 81.94 203 THR A N 1
ATOM 1671 C CA . THR A 1 203 ? 47.868 4.959 -40.036 1.00 81.94 203 THR A CA 1
ATOM 1672 C C . THR A 1 203 ? 46.954 3.764 -39.781 1.00 81.94 203 THR A C 1
ATOM 1674 O O . THR A 1 203 ? 47.437 2.723 -39.336 1.00 81.94 203 THR A O 1
ATOM 1677 N N . GLY A 1 204 ? 45.652 3.872 -40.069 1.00 80.56 204 GLY A N 1
ATOM 1678 C CA . GLY A 1 204 ? 44.713 2.771 -39.871 1.00 80.56 204 GLY A CA 1
ATOM 1679 C C . GLY A 1 204 ? 44.164 2.669 -38.446 1.00 80.56 204 GLY A C 1
ATOM 1680 O O . GLY A 1 204 ? 43.729 1.597 -38.048 1.00 80.56 204 GLY A O 1
ATOM 1681 N N . GLU A 1 205 ? 44.168 3.755 -37.670 1.00 89.00 205 GLU A N 1
ATOM 1682 C CA . GLU A 1 205 ? 43.642 3.750 -36.300 1.00 89.00 205 GLU A CA 1
ATOM 1683 C C . GLU A 1 205 ? 42.128 3.449 -36.272 1.00 89.00 205 GLU A C 1
ATOM 1685 O O . GLU A 1 205 ? 41.378 3.984 -37.095 1.00 89.00 205 GLU A O 1
ATOM 1690 N N . ASP A 1 206 ? 41.685 2.604 -35.333 1.00 85.38 206 ASP A N 1
ATOM 1691 C CA . ASP A 1 206 ? 40.305 2.080 -35.219 1.00 85.38 206 ASP A CA 1
ATOM 1692 C C . ASP A 1 206 ? 39.447 2.843 -34.194 1.00 85.38 206 ASP A C 1
ATOM 1694 O O . ASP A 1 206 ? 38.499 2.323 -33.602 1.00 85.38 206 ASP A O 1
ATOM 1698 N N . THR A 1 207 ? 39.760 4.117 -33.968 1.00 89.81 207 THR A N 1
ATOM 1699 C CA . THR A 1 207 ? 38.872 4.998 -33.206 1.00 89.81 207 THR A CA 1
ATOM 1700 C C . THR A 1 207 ? 37.647 5.367 -34.041 1.00 89.81 207 THR A C 1
ATOM 1702 O O . THR A 1 207 ? 37.710 5.467 -35.269 1.00 89.81 207 THR A O 1
ATOM 1705 N N . LEU A 1 208 ? 36.516 5.612 -33.372 1.00 85.44 208 LEU A N 1
ATOM 1706 C CA . LEU A 1 208 ? 35.257 5.960 -34.036 1.00 85.44 208 LEU A CA 1
ATOM 1707 C C . LEU A 1 208 ? 35.410 7.161 -34.988 1.00 85.44 208 LEU A C 1
ATOM 1709 O O . LEU A 1 208 ? 34.924 7.135 -36.119 1.00 85.44 208 LEU A O 1
ATOM 1713 N N . GLU A 1 209 ? 36.123 8.194 -34.543 1.00 88.81 209 GLU A N 1
ATOM 1714 C CA . GLU A 1 209 ? 36.392 9.399 -35.329 1.00 88.81 209 GLU A CA 1
ATOM 1715 C C . GLU A 1 209 ? 37.243 9.102 -36.565 1.00 88.81 209 GLU A C 1
ATOM 1717 O O . GLU A 1 209 ? 36.923 9.572 -37.657 1.00 88.81 209 GLU A O 1
ATOM 1722 N N . SER A 1 210 ? 38.295 8.292 -36.406 1.00 88.25 210 SER A N 1
ATOM 1723 C CA . SER A 1 210 ? 39.201 7.896 -37.487 1.00 88.25 210 SER A CA 1
ATOM 1724 C C . SER A 1 210 ? 38.471 7.088 -38.560 1.00 88.25 210 SER A C 1
ATOM 1726 O O . SER A 1 210 ? 38.573 7.403 -39.748 1.00 88.25 210 SER A O 1
ATOM 1728 N N . VAL A 1 211 ? 37.660 6.105 -38.154 1.00 90.12 211 VAL A N 1
ATOM 1729 C CA . VAL A 1 211 ? 36.871 5.268 -39.070 1.00 90.12 211 VAL A CA 1
ATOM 1730 C C . VAL A 1 211 ? 35.871 6.115 -39.864 1.00 90.12 211 VAL A C 1
ATOM 1732 O O . VAL A 1 211 ? 35.798 5.997 -41.090 1.00 90.12 211 VAL A O 1
ATOM 1735 N N . ILE A 1 212 ? 35.145 7.014 -39.194 1.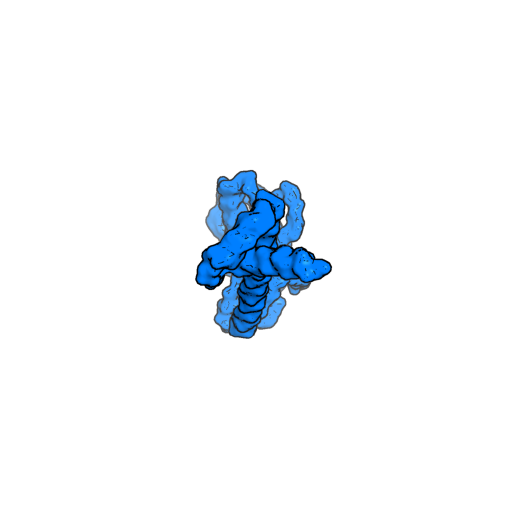00 90.38 212 ILE A N 1
ATOM 1736 C CA . ILE A 1 212 ? 34.191 7.927 -39.837 1.00 90.38 212 ILE A CA 1
ATOM 1737 C C . ILE A 1 212 ? 34.910 8.890 -40.795 1.00 90.38 212 ILE A C 1
ATOM 1739 O O . ILE A 1 212 ? 34.526 8.998 -41.962 1.00 90.38 212 ILE A O 1
ATOM 1743 N N . ALA A 1 213 ? 35.978 9.556 -40.346 1.00 90.06 213 ALA A N 1
ATOM 1744 C CA . ALA A 1 213 ? 36.739 10.499 -41.163 1.00 90.06 213 ALA A CA 1
ATOM 1745 C C . ALA A 1 213 ? 37.385 9.818 -42.377 1.00 90.06 213 ALA A C 1
ATOM 1747 O O . ALA A 1 213 ? 37.441 10.395 -43.463 1.00 90.06 213 ALA A O 1
ATOM 1748 N N . ARG A 1 214 ? 37.878 8.583 -42.226 1.00 91.06 214 ARG A N 1
ATOM 1749 C CA . ARG A 1 214 ? 38.386 7.763 -43.334 1.00 91.06 214 ARG A CA 1
ATOM 1750 C C . ARG A 1 214 ? 37.282 7.458 -44.339 1.00 91.06 214 ARG A C 1
ATOM 1752 O O . ARG A 1 214 ? 37.479 7.724 -45.519 1.00 91.06 214 ARG A O 1
ATOM 1759 N N . GLY A 1 215 ? 36.119 6.993 -43.879 1.00 89.44 215 GLY A N 1
ATOM 1760 C CA . GLY A 1 215 ? 34.970 6.716 -44.744 1.00 89.44 215 GLY A CA 1
ATOM 1761 C C . GLY A 1 215 ? 34.539 7.931 -45.573 1.00 89.44 215 GLY A C 1
ATOM 1762 O O . GLY A 1 215 ? 34.359 7.817 -46.787 1.00 89.44 215 GLY A O 1
ATOM 1763 N N . ILE A 1 216 ? 34.454 9.110 -44.947 1.00 89.69 216 ILE A N 1
ATOM 1764 C CA . ILE A 1 216 ? 34.103 10.363 -45.634 1.00 89.69 216 ILE A CA 1
ATOM 1765 C C . ILE A 1 216 ? 35.183 10.749 -46.656 1.00 89.69 216 ILE A C 1
ATOM 1767 O O . ILE A 1 216 ? 34.859 10.979 -47.821 1.00 89.69 216 ILE A O 1
ATOM 1771 N N . ARG A 1 217 ? 36.471 10.765 -46.270 1.00 91.56 217 ARG A N 1
ATOM 1772 C CA . ARG A 1 217 ? 37.588 11.080 -47.186 1.00 91.56 217 ARG A CA 1
ATOM 1773 C C . ARG A 1 217 ? 37.619 10.145 -48.392 1.00 91.56 217 ARG A C 1
ATOM 1775 O O . ARG A 1 217 ? 37.775 10.615 -49.515 1.00 91.56 217 ARG A O 1
ATOM 1782 N N . THR A 1 218 ? 37.429 8.843 -48.184 1.00 89.06 218 THR A N 1
ATOM 1783 C CA . THR A 1 218 ? 37.360 7.866 -49.277 1.00 89.06 218 THR A CA 1
ATOM 1784 C C . THR A 1 218 ? 36.193 8.168 -50.214 1.00 89.06 218 THR A C 1
ATOM 1786 O O . THR A 1 218 ? 36.395 8.196 -51.424 1.00 89.06 218 THR A O 1
ATOM 1789 N N . SER A 1 219 ? 35.000 8.468 -49.688 1.00 87.31 219 SER A N 1
ATOM 1790 C CA . SER A 1 219 ? 33.843 8.846 -50.514 1.00 87.31 219 SER A CA 1
ATOM 1791 C C . SER A 1 219 ? 34.102 10.111 -51.340 1.00 87.31 219 SER A C 1
ATOM 1793 O O . SER A 1 219 ? 33.752 10.161 -52.516 1.00 87.31 219 SER A O 1
ATOM 1795 N N . ILE A 1 220 ? 34.731 11.119 -50.735 1.00 86.56 220 ILE A N 1
ATOM 1796 C CA . ILE A 1 220 ? 35.085 12.396 -51.366 1.00 86.56 220 ILE A CA 1
ATOM 1797 C C . ILE A 1 220 ? 36.117 12.190 -52.493 1.00 86.56 220 ILE A C 1
ATOM 1799 O O . ILE A 1 220 ? 35.963 12.742 -53.578 1.00 86.56 220 ILE A O 1
ATOM 1803 N N . LEU A 1 221 ? 37.149 11.368 -52.271 1.00 84.88 221 LEU A N 1
ATOM 1804 C CA . LEU A 1 221 ? 38.207 11.103 -53.257 1.00 84.88 221 LEU A CA 1
ATOM 1805 C C . LEU A 1 221 ? 37.748 10.188 -54.405 1.00 84.88 221 LEU A C 1
ATOM 1807 O O . LEU A 1 221 ? 38.168 10.377 -55.547 1.00 84.88 221 LEU A O 1
ATOM 1811 N N . VAL A 1 222 ? 36.881 9.213 -54.118 1.00 81.31 222 VAL A N 1
ATOM 1812 C CA . VAL A 1 222 ? 36.314 8.309 -55.133 1.00 81.31 222 VAL A CA 1
ATOM 1813 C C . VAL A 1 222 ? 35.269 9.033 -55.987 1.00 81.31 222 VAL A C 1
ATOM 1815 O O . VAL A 1 222 ? 35.291 8.887 -57.204 1.00 81.31 222 VAL A O 1
ATOM 1818 N N . GLY A 1 223 ? 34.419 9.875 -55.389 1.00 65.25 223 GLY A N 1
ATOM 1819 C CA . GLY A 1 223 ? 33.381 10.631 -56.104 1.00 65.25 223 GLY A CA 1
ATOM 1820 C C . GLY A 1 223 ? 33.883 11.757 -57.021 1.00 65.25 223 GLY A C 1
ATOM 1821 O O . GLY A 1 223 ? 33.089 12.309 -57.771 1.00 65.25 223 GLY A O 1
ATOM 1822 N N . VAL A 1 224 ? 35.174 12.107 -56.985 1.00 55.31 224 VAL A N 1
ATOM 1823 C CA . VAL A 1 224 ? 35.809 13.080 -57.907 1.00 55.31 224 VAL A CA 1
ATOM 1824 C C . VAL A 1 224 ? 36.472 12.408 -59.117 1.00 55.31 224 VAL A C 1
ATOM 1826 O O . VAL A 1 224 ? 36.931 13.089 -60.030 1.00 55.31 224 VAL A O 1
ATOM 1829 N N . SER A 1 225 ? 36.534 11.074 -59.140 1.00 47.09 225 SER A N 1
ATOM 1830 C CA . SER A 1 225 ? 37.206 10.314 -60.203 1.00 47.09 225 SER A CA 1
ATOM 1831 C C . SER A 1 225 ? 36.275 9.838 -61.338 1.00 47.09 225 SER A C 1
ATOM 1833 O O . SER A 1 225 ? 36.721 9.046 -62.169 1.00 47.09 225 SER A O 1
ATOM 1835 N N . GLU A 1 226 ? 35.027 10.323 -61.395 1.00 37.12 226 GLU A N 1
ATOM 1836 C CA . GLU A 1 226 ? 34.102 10.226 -62.549 1.00 37.12 226 GLU A CA 1
ATOM 1837 C C . GLU A 1 226 ? 33.942 11.590 -63.236 1.00 37.12 226 GLU A C 1
ATOM 1839 O O . GLU A 1 226 ? 33.868 11.607 -64.487 1.00 37.12 226 GLU A O 1
#